Protein AF-A0A6P2L8C7-F1 (afdb_monomer)

Organism: NCBI:txid488446

Sequence (207 aa):
MCVSAYFAWTAINVNRKDRESKNHMEQAVLALENAYEALTNDGRSITPVESNRLNWLTAARHIESYKVLKQGVTERSHKAMIEDTEEYWRHRFYVALDMYRVHDVGYYAEKQVPKASGLDVGSLIVVYGFASWPDDKDDILNKADFAGIVNSHDIRQGNIGLTQYLEQSTKFAPIFQAIDERRRTELEAARAERDQASASSTASGSS

Foldseek 3Di:
DPPVVVVVVVVVVVVVLVVQLVVLLVLLLVLLVQLLCLQCVNVVQQVATAQDQRSLVSSLVSLVSSVVSLVSNDDPVSVVVSVVSLVVSLCSLCRHNVVPDDDDPVRQQNVVDVPGPGHDPSSVCSSVVSNDDDPPDDDVVVVDPPLVVCLVDPPCVPPPVVVVVQCPDPVRVVSVVVSVVVVVVVVVVVVVVVVVVVVVVVVVPPD

Solvent-accessible surface area (backbone atoms only — not comparable to full-atom values): 11370 Å² total; per-residue (Å²): 136,61,66,67,59,48,53,50,51,51,52,52,52,52,55,49,50,49,51,50,13,48,51,24,43,55,53,19,51,51,22,48,50,53,14,50,30,37,39,14,60,73,66,75,26,41,77,63,43,64,65,44,45,66,29,40,46,50,15,26,53,23,47,54,49,19,59,58,27,50,72,53,34,72,42,70,71,58,44,52,54,51,53,56,50,48,54,54,48,22,51,52,46,28,57,26,63,34,75,87,63,88,74,59,72,58,52,54,40,22,76,91,43,94,87,50,86,30,48,51,68,68,24,50,52,47,47,53,57,55,27,45,84,59,92,86,57,81,61,69,74,80,72,54,63,62,66,62,53,54,70,74,45,74,86,47,74,93,35,65,68,58,42,58,55,44,62,68,30,86,87,50,28,65,59,54,51,57,49,50,53,48,52,50,52,53,52,52,50,57,49,51,53,51,53,53,54,56,57,53,60,62,66,71,70,77,121

Mean predicted aligned err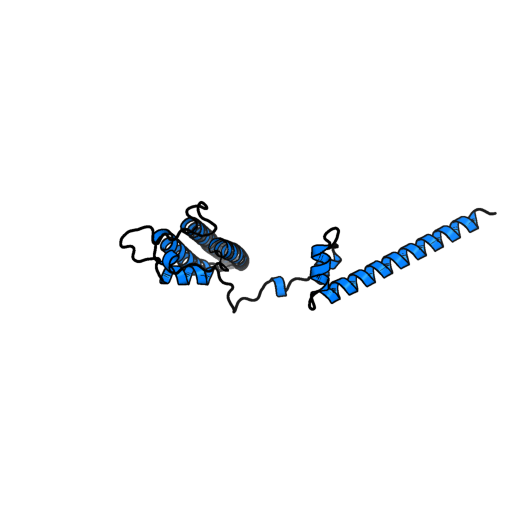or: 9.15 Å

Radius of gyration: 28.58 Å; Cα contacts (8 Å, |Δi|>4): 168; chains: 1; bounding box: 80×70×58 Å

Structure (mmCIF, N/CA/C/O backbone):
data_AF-A0A6P2L8C7-F1
#
_entry.id   AF-A0A6P2L8C7-F1
#
loop_
_atom_site.group_PDB
_atom_site.id
_atom_site.type_symbol
_atom_site.label_atom_id
_atom_site.label_alt_id
_atom_site.label_comp_id
_atom_site.label_asym_id
_atom_site.label_entity_id
_atom_site.label_seq_id
_atom_site.pdbx_PDB_ins_code
_atom_site.Cartn_x
_atom_site.Cartn_y
_atom_site.Cartn_z
_atom_site.occupancy
_atom_site.B_iso_or_equiv
_atom_site.auth_seq_id
_atom_site.auth_comp_id
_atom_site.auth_asym_id
_atom_site.auth_atom_id
_atom_site.pdbx_PDB_model_num
ATOM 1 N N . MET A 1 1 ? 26.622 17.329 -39.875 1.00 50.16 1 MET A N 1
ATOM 2 C CA . MET A 1 1 ? 26.395 17.785 -38.483 1.00 50.16 1 MET A CA 1
ATOM 3 C C . MET A 1 1 ? 25.085 17.220 -37.907 1.00 50.16 1 MET A C 1
ATOM 5 O O . MET A 1 1 ? 24.274 17.978 -37.400 1.00 50.16 1 MET A O 1
ATOM 9 N N . CYS A 1 2 ? 24.841 15.903 -37.966 1.00 59.69 2 CYS A N 1
ATOM 10 C CA . CYS A 1 2 ? 23.494 15.371 -37.658 1.00 59.69 2 CYS A CA 1
ATOM 11 C C . CYS A 1 2 ? 23.467 14.348 -36.515 1.00 59.69 2 CYS A C 1
ATOM 13 O O . CYS A 1 2 ? 22.468 14.241 -35.814 1.00 59.69 2 CYS A O 1
ATOM 15 N N . VAL A 1 3 ? 24.572 13.642 -36.275 1.00 67.81 3 VAL A N 1
ATOM 16 C CA . VAL A 1 3 ? 24.613 12.557 -35.286 1.00 67.81 3 VAL A CA 1
ATOM 17 C C . VAL A 1 3 ? 24.791 13.095 -33.856 1.00 67.81 3 VAL A C 1
ATOM 19 O O . VAL A 1 3 ? 24.128 12.631 -32.935 1.00 67.81 3 VAL A O 1
ATOM 22 N N . SER A 1 4 ? 25.604 14.139 -33.662 1.00 73.88 4 SER A N 1
ATOM 23 C CA . SER A 1 4 ? 25.807 14.771 -32.347 1.00 73.88 4 SER A CA 1
ATOM 24 C C . SER A 1 4 ? 24.560 15.495 -31.832 1.00 73.88 4 SER A C 1
ATOM 26 O O . SER A 1 4 ? 24.236 15.389 -30.653 1.00 73.88 4 SER A O 1
ATOM 28 N N . ALA A 1 5 ? 23.827 16.180 -32.716 1.00 74.12 5 ALA A N 1
ATOM 29 C CA . ALA A 1 5 ? 22.563 16.830 -32.376 1.00 74.12 5 ALA A CA 1
ATOM 30 C C . ALA A 1 5 ? 21.475 15.807 -32.012 1.00 74.12 5 ALA A C 1
ATOM 32 O O . ALA A 1 5 ? 20.731 16.024 -31.058 1.00 74.12 5 ALA A O 1
ATOM 33 N N . TYR A 1 6 ? 21.424 14.670 -32.718 1.00 79.50 6 TYR A N 1
ATOM 34 C CA . TYR A 1 6 ? 20.520 13.567 -32.392 1.00 79.50 6 TYR A CA 1
ATOM 35 C C . TYR A 1 6 ? 20.840 12.957 -31.022 1.00 79.50 6 TYR A C 1
ATOM 37 O O . TYR A 1 6 ? 19.947 12.864 -30.185 1.00 79.50 6 TYR A O 1
ATOM 45 N N . PHE A 1 7 ? 22.109 12.630 -30.746 1.00 80.94 7 PHE A N 1
ATOM 46 C CA . PHE A 1 7 ? 22.509 12.090 -29.441 1.00 80.94 7 PHE A CA 1
ATOM 47 C C . PHE A 1 7 ? 22.250 13.071 -28.288 1.00 80.94 7 PHE A C 1
ATOM 49 O O . PHE A 1 7 ? 21.742 12.669 -27.238 1.00 80.94 7 PHE A O 1
ATOM 56 N N . ALA A 1 8 ? 22.525 14.363 -28.489 1.00 75.06 8 ALA A N 1
ATOM 57 C CA . ALA A 1 8 ? 22.211 15.396 -27.504 1.00 75.06 8 ALA A CA 1
ATOM 58 C C . ALA A 1 8 ? 20.697 15.501 -27.255 1.00 75.06 8 ALA A C 1
ATOM 60 O O . ALA A 1 8 ? 20.262 15.520 -26.105 1.00 75.06 8 ALA A O 1
ATOM 61 N N . TRP A 1 9 ? 19.881 15.495 -28.314 1.00 82.31 9 TRP A N 1
ATOM 62 C CA . TRP A 1 9 ? 18.422 15.507 -28.203 1.00 82.31 9 TRP A CA 1
ATOM 63 C C . TRP A 1 9 ? 17.886 14.271 -27.469 1.00 82.31 9 TRP A C 1
ATOM 65 O O . TRP A 1 9 ? 17.058 14.411 -26.566 1.00 82.31 9 TRP A O 1
ATOM 75 N N . THR A 1 10 ? 18.394 13.074 -27.785 1.00 83.50 10 THR A N 1
ATOM 76 C CA . THR A 1 10 ? 17.995 11.847 -27.083 1.00 83.50 10 THR A CA 1
ATOM 77 C C . THR A 1 10 ? 18.356 11.904 -25.603 1.00 83.50 10 THR A C 1
ATOM 79 O O . THR A 1 10 ? 17.510 11.592 -24.770 1.00 83.50 10 THR A O 1
ATOM 82 N N . ALA A 1 11 ? 19.562 12.371 -25.259 1.00 80.62 11 ALA A N 1
ATOM 83 C CA . ALA A 1 11 ? 20.005 12.470 -23.871 1.00 80.62 11 ALA A CA 1
ATOM 84 C C . ALA A 1 11 ? 19.152 13.469 -23.073 1.00 80.62 11 ALA A C 1
ATOM 86 O O . ALA A 1 11 ? 18.709 13.163 -21.969 1.00 80.62 11 ALA A O 1
ATOM 87 N N . ILE A 1 12 ? 18.850 14.637 -23.651 1.00 84.88 12 ILE A N 1
ATOM 88 C CA . ILE A 1 12 ? 17.980 15.643 -23.025 1.00 84.88 12 ILE A CA 1
ATOM 89 C C . ILE A 1 12 ? 16.575 15.077 -22.796 1.00 84.88 12 ILE A C 1
ATOM 91 O O . ILE A 1 12 ? 16.003 15.259 -21.722 1.00 84.88 12 ILE A O 1
ATOM 95 N N . ASN A 1 13 ? 16.012 14.384 -23.787 1.00 83.44 13 ASN A N 1
ATOM 96 C CA . ASN A 1 13 ? 14.651 13.871 -23.688 1.00 83.44 13 ASN A CA 1
ATOM 97 C C . ASN A 1 13 ? 14.533 12.708 -22.690 1.00 83.44 13 ASN A C 1
ATOM 99 O O . ASN A 1 13 ? 13.554 12.660 -21.949 1.00 83.44 13 ASN A O 1
ATOM 103 N N . VAL A 1 14 ? 15.523 11.810 -22.641 1.00 86.06 14 VAL A N 1
ATOM 104 C CA . VAL A 1 14 ? 15.587 10.722 -21.649 1.00 86.06 14 VAL A CA 1
ATOM 105 C C . VAL A 1 14 ? 15.708 11.298 -20.239 1.00 86.06 14 VAL A C 1
ATOM 107 O O . VAL A 1 14 ? 14.884 10.980 -19.390 1.00 86.06 14 VAL A O 1
ATOM 110 N N . ASN A 1 15 ? 16.637 12.231 -20.012 1.00 89.19 15 ASN A N 1
ATOM 111 C CA . ASN A 1 15 ? 16.804 12.868 -18.702 1.00 89.19 15 ASN A CA 1
ATOM 112 C C . ASN A 1 15 ? 15.555 13.647 -18.261 1.00 89.19 15 ASN A C 1
ATOM 114 O O . ASN A 1 15 ? 15.226 13.689 -17.078 1.00 89.19 15 ASN A O 1
ATOM 118 N N . ARG A 1 16 ? 14.843 14.279 -19.204 1.00 90.06 16 ARG A N 1
ATOM 119 C CA . ARG A 1 16 ? 13.588 14.971 -18.900 1.00 90.06 16 ARG A CA 1
ATOM 120 C C . ARG A 1 16 ? 12.498 13.992 -18.468 1.00 90.06 16 ARG A C 1
ATOM 122 O O . ARG A 1 16 ? 11.873 14.246 -17.446 1.00 90.06 16 ARG A O 1
ATOM 129 N N . LYS A 1 17 ? 12.287 12.908 -19.223 1.00 90.75 17 LYS A N 1
ATOM 130 C CA . LYS A 1 17 ? 11.286 11.881 -18.893 1.00 90.75 17 LYS A CA 1
ATOM 131 C C . LYS A 1 17 ? 11.573 11.220 -17.553 1.00 90.75 17 LYS A C 1
ATOM 133 O O . LYS A 1 17 ? 10.662 11.086 -16.743 1.00 90.75 17 LYS A O 1
ATOM 138 N N . ASP A 1 18 ? 12.836 10.897 -17.300 1.00 93.81 18 ASP A N 1
ATOM 139 C CA . ASP A 1 18 ? 13.274 10.339 -16.026 1.00 93.81 18 ASP A CA 1
ATOM 140 C C . ASP A 1 18 ? 12.943 11.279 -14.860 1.00 93.81 18 ASP A C 1
ATOM 1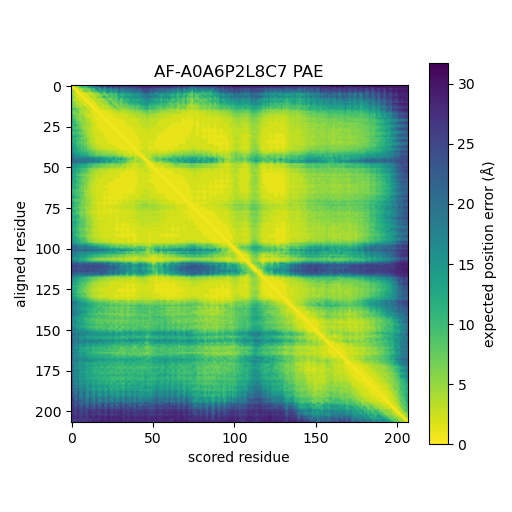42 O O . ASP A 1 18 ? 12.254 10.890 -13.915 1.00 93.81 18 ASP A O 1
ATOM 146 N N . ARG A 1 19 ? 13.312 12.560 -14.983 1.00 94.94 19 ARG A N 1
ATOM 147 C CA . ARG A 1 19 ? 13.016 13.579 -13.969 1.00 94.94 19 ARG A CA 1
ATOM 148 C C . ARG A 1 19 ? 11.517 13.805 -13.770 1.00 94.94 19 ARG A C 1
ATOM 150 O O . ARG A 1 19 ? 11.065 13.908 -12.636 1.00 94.94 19 ARG A O 1
ATOM 157 N N . GLU A 1 20 ? 10.743 13.909 -14.847 1.00 95.44 20 GLU A N 1
ATOM 158 C CA . GLU A 1 20 ? 9.287 14.086 -14.766 1.00 95.44 20 GLU A CA 1
ATOM 159 C C . GLU A 1 20 ? 8.622 12.877 -14.105 1.00 95.44 20 GLU A C 1
ATOM 161 O O . GLU A 1 20 ? 7.801 13.049 -13.205 1.00 95.44 20 GLU A O 1
ATOM 166 N N . SER A 1 21 ? 9.018 11.661 -14.487 1.00 96.75 21 SER A N 1
ATOM 167 C CA . SER A 1 21 ? 8.536 10.427 -13.869 1.00 96.75 21 SER A CA 1
ATOM 168 C C . SER A 1 21 ? 8.890 10.361 -12.387 1.00 96.75 21 SER A C 1
ATOM 170 O O . SER A 1 21 ? 8.058 9.932 -11.588 1.00 96.75 21 SER A O 1
ATOM 172 N N . LYS A 1 22 ? 10.108 10.771 -12.019 1.00 96.88 22 LYS A N 1
ATOM 173 C CA . LYS A 1 22 ? 10.564 10.807 -10.630 1.00 96.88 22 LYS A CA 1
ATOM 174 C C . LYS A 1 22 ? 9.745 11.794 -9.802 1.00 96.88 22 LYS A C 1
ATOM 176 O O . LYS A 1 22 ? 9.260 11.425 -8.740 1.00 96.88 22 LYS A O 1
ATOM 181 N N . ASN A 1 23 ? 9.513 13.001 -10.320 1.00 97.69 23 ASN A N 1
ATOM 182 C CA . ASN A 1 23 ? 8.702 14.009 -9.639 1.00 97.69 23 ASN A CA 1
ATOM 183 C C . ASN A 1 23 ? 7.271 13.507 -9.383 1.00 97.69 23 ASN A C 1
ATOM 185 O O . ASN A 1 23 ? 6.761 13.663 -8.279 1.00 97.69 23 ASN A O 1
ATOM 189 N N . HIS A 1 24 ? 6.625 12.880 -10.375 1.00 97.94 24 HIS A N 1
ATOM 190 C CA . HIS A 1 24 ? 5.285 12.306 -10.189 1.00 97.94 24 HIS A CA 1
ATOM 191 C C . HIS A 1 24 ? 5.272 11.227 -9.111 1.00 97.94 24 HIS A C 1
ATOM 193 O O . HIS A 1 24 ? 4.376 11.205 -8.275 1.00 97.94 24 HIS A O 1
ATOM 199 N N . MET A 1 25 ? 6.276 10.354 -9.121 1.00 97.88 25 MET A N 1
ATOM 200 C CA . MET A 1 25 ? 6.411 9.287 -8.141 1.00 97.88 25 MET A CA 1
ATOM 201 C C . MET A 1 25 ? 6.609 9.845 -6.727 1.00 97.88 25 MET A C 1
ATOM 203 O O . MET A 1 25 ? 5.881 9.450 -5.826 1.00 97.88 25 MET A O 1
ATOM 207 N N . GLU A 1 26 ? 7.525 10.794 -6.525 1.00 97.94 26 GLU A N 1
ATOM 208 C CA . GLU A 1 26 ? 7.757 11.419 -5.212 1.00 97.94 26 GLU A CA 1
ATOM 209 C C . GLU A 1 26 ? 6.496 12.116 -4.683 1.00 97.94 26 GLU A C 1
ATOM 211 O O . GLU A 1 26 ? 6.131 11.948 -3.521 1.00 97.94 26 GLU A O 1
ATOM 216 N N . GLN A 1 27 ? 5.777 12.842 -5.544 1.00 98.19 27 GLN A N 1
ATOM 217 C CA . GLN A 1 27 ? 4.508 13.467 -5.164 1.00 98.19 27 GLN A CA 1
ATOM 218 C C . GLN A 1 27 ? 3.414 12.433 -4.868 1.00 98.19 27 GLN A C 1
ATOM 220 O O . GLN A 1 27 ? 2.596 12.649 -3.977 1.00 98.19 27 GLN A O 1
ATOM 225 N N . ALA A 1 28 ? 3.389 11.311 -5.591 1.00 98.44 28 ALA A N 1
ATOM 226 C CA . ALA A 1 28 ? 2.451 10.224 -5.338 1.00 98.44 28 ALA A CA 1
ATOM 227 C C . ALA A 1 28 ? 2.703 9.592 -3.958 1.00 98.44 28 ALA A C 1
ATOM 229 O O . ALA A 1 28 ? 1.759 9.414 -3.190 1.00 98.44 28 ALA A O 1
ATOM 230 N N . VAL A 1 29 ? 3.964 9.319 -3.607 1.00 98.31 29 VAL A N 1
ATOM 231 C CA . VAL A 1 29 ? 4.331 8.804 -2.277 1.00 98.31 29 VAL A CA 1
ATOM 232 C C . VAL A 1 29 ? 3.909 9.781 -1.179 1.00 98.31 29 VAL A C 1
ATOM 234 O O . VAL A 1 29 ? 3.210 9.383 -0.249 1.00 98.31 29 VAL A O 1
ATOM 237 N N . LEU A 1 30 ? 4.227 11.068 -1.341 1.00 98.44 30 LEU A N 1
ATOM 238 C CA . LEU A 1 30 ? 3.834 12.110 -0.393 1.00 98.44 30 LEU A CA 1
ATOM 239 C C . LEU A 1 30 ? 2.305 12.224 -0.250 1.00 98.44 30 LEU A C 1
ATOM 241 O O . LEU A 1 30 ? 1.788 12.500 0.830 1.00 98.44 30 LEU A O 1
ATOM 245 N N . ALA A 1 31 ? 1.545 12.010 -1.327 1.00 98.56 31 ALA A N 1
ATOM 246 C CA . ALA A 1 31 ? 0.089 11.978 -1.248 1.00 98.56 31 ALA A CA 1
ATOM 247 C C . ALA A 1 31 ? -0.409 10.812 -0.376 1.00 98.56 31 ALA A C 1
ATOM 249 O O . ALA A 1 31 ? -1.316 11.016 0.425 1.00 98.56 31 ALA A O 1
ATOM 250 N N . LEU A 1 32 ? 0.190 9.620 -0.466 1.00 98.62 32 LEU A N 1
ATOM 251 C CA . LEU A 1 32 ? -0.175 8.494 0.406 1.00 98.62 32 LEU A CA 1
ATOM 252 C C . LEU A 1 32 ? 0.191 8.740 1.875 1.00 98.62 32 LEU A C 1
ATOM 254 O O . LEU A 1 32 ? -0.612 8.429 2.754 1.00 98.62 32 LEU A O 1
ATOM 258 N N . GLU A 1 33 ? 1.355 9.339 2.133 1.00 98.31 33 GLU A N 1
ATOM 259 C CA . GLU A 1 33 ? 1.783 9.754 3.475 1.00 98.31 33 GLU A CA 1
ATOM 260 C C . GLU A 1 33 ? 0.772 10.717 4.102 1.00 98.31 33 GLU A C 1
ATOM 262 O O . GLU A 1 33 ? 0.185 10.409 5.139 1.00 98.31 33 GLU A O 1
ATOM 267 N N . ASN A 1 34 ? 0.469 11.818 3.407 1.00 98.44 34 ASN A N 1
ATOM 268 C CA . ASN A 1 34 ? -0.514 12.804 3.856 1.00 98.44 34 ASN A CA 1
ATOM 269 C C . ASN A 1 34 ? -1.906 12.188 4.048 1.00 98.44 34 ASN A C 1
ATOM 271 O O . ASN A 1 34 ? -2.635 12.561 4.966 1.00 98.44 34 ASN A O 1
ATOM 275 N N . ALA A 1 35 ? -2.300 11.240 3.188 1.00 98.44 35 ALA A N 1
ATOM 276 C CA . ALA A 1 35 ? -3.570 10.546 3.341 1.00 98.44 35 ALA A CA 1
ATOM 277 C C . ALA A 1 35 ? -3.625 9.753 4.654 1.00 98.44 35 ALA A C 1
ATOM 279 O O . ALA A 1 35 ? -4.637 9.781 5.358 1.00 98.44 35 ALA A O 1
ATOM 280 N N . TYR A 1 36 ? -2.544 9.041 4.974 1.00 98.19 36 TYR A N 1
ATOM 281 C CA . TYR A 1 36 ? -2.449 8.225 6.176 1.00 98.19 36 TYR A CA 1
ATOM 282 C C . TYR A 1 36 ? -2.359 9.089 7.439 1.00 98.19 36 TYR A C 1
ATOM 284 O O . TYR A 1 36 ? -3.043 8.812 8.427 1.00 98.19 36 TYR A O 1
ATOM 292 N N . GLU A 1 37 ? -1.561 10.155 7.414 1.00 97.44 37 GLU A N 1
ATOM 293 C CA . GLU A 1 37 ? -1.454 11.120 8.513 1.00 97.44 37 GLU A CA 1
ATOM 294 C C . GLU A 1 37 ? -2.804 11.778 8.802 1.00 97.44 37 GLU A C 1
ATOM 296 O O . GLU A 1 37 ? -3.269 11.750 9.944 1.00 97.44 37 GLU A O 1
ATOM 301 N N . ALA A 1 38 ? -3.505 12.239 7.760 1.00 97.19 38 ALA A N 1
ATOM 302 C CA . ALA A 1 38 ? -4.843 12.799 7.900 1.00 97.19 38 ALA A CA 1
ATOM 303 C C . ALA A 1 38 ? -5.824 11.795 8.518 1.00 97.19 38 ALA A C 1
ATOM 305 O O . ALA A 1 38 ? -6.568 12.149 9.431 1.00 97.19 38 ALA A O 1
ATOM 306 N N . LEU A 1 39 ? -5.823 10.538 8.057 1.00 96.69 39 LEU A N 1
ATOM 307 C CA . LEU A 1 39 ? -6.724 9.510 8.581 1.00 96.69 39 LEU A CA 1
ATOM 308 C C . LEU A 1 39 ? -6.427 9.176 10.051 1.00 96.69 39 LEU A C 1
ATOM 310 O O . LEU A 1 39 ? -7.348 9.021 10.852 1.00 96.69 39 LEU A O 1
ATOM 314 N N . THR A 1 40 ? -5.146 9.068 10.402 1.00 95.88 40 THR A N 1
ATOM 315 C CA . THR A 1 40 ? -4.694 8.631 11.730 1.00 95.88 40 THR A CA 1
ATOM 316 C C . THR A 1 40 ? -4.508 9.768 12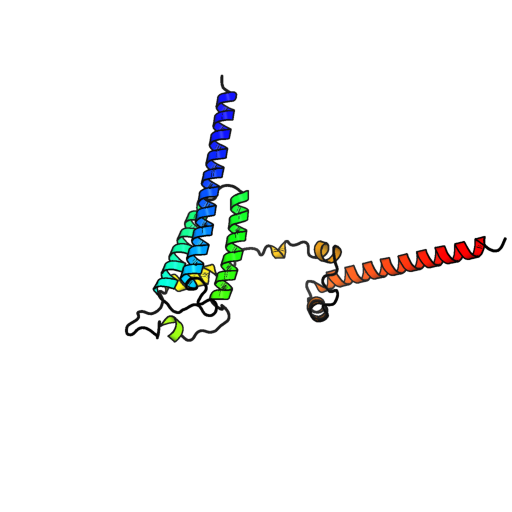.733 1.00 95.88 40 THR A C 1
ATOM 318 O O . THR A 1 40 ? -4.065 9.514 13.857 1.00 95.88 40 THR A O 1
ATOM 321 N N . ASN A 1 41 ? -4.859 11.005 12.360 1.00 93.19 41 ASN A N 1
ATOM 322 C CA . ASN A 1 41 ? -4.628 12.205 13.167 1.00 93.19 41 ASN A CA 1
ATOM 323 C C . ASN A 1 41 ? -3.144 12.301 13.582 1.00 93.19 41 ASN A C 1
ATOM 325 O O . ASN A 1 41 ? -2.814 12.270 14.769 1.00 93.19 41 ASN A O 1
ATOM 329 N N . ASP A 1 42 ? -2.255 12.290 12.585 1.00 92.00 42 ASP A N 1
ATOM 330 C CA . ASP A 1 42 ? -0.792 12.268 12.730 1.00 92.00 42 ASP A CA 1
ATOM 331 C C . ASP A 1 42 ? -0.291 11.087 13.584 1.00 92.00 42 ASP A C 1
ATOM 333 O O . ASP A 1 42 ? 0.574 11.226 14.451 1.00 92.00 42 ASP A O 1
ATOM 337 N N . GLY A 1 43 ? -0.890 9.907 13.395 1.00 88.19 43 GLY A N 1
ATOM 338 C CA . GLY A 1 43 ? -0.551 8.695 14.143 1.00 88.19 43 GLY A CA 1
ATOM 339 C C . GLY A 1 43 ? -1.062 8.651 15.588 1.00 88.19 43 GLY A C 1
ATOM 340 O O . GLY A 1 43 ? -0.737 7.710 16.312 1.00 88.19 43 GLY A O 1
ATOM 341 N N . ARG A 1 44 ? -1.875 9.617 16.033 1.00 87.69 44 ARG A N 1
ATOM 342 C CA . ARG A 1 44 ? -2.462 9.611 17.389 1.00 87.69 44 ARG A CA 1
ATOM 343 C C . ARG A 1 44 ? -3.597 8.603 17.541 1.00 87.69 44 ARG A C 1
ATOM 345 O O . ARG A 1 44 ? -3.844 8.136 18.649 1.00 87.69 44 ARG A O 1
ATOM 352 N N . SER A 1 45 ? -4.282 8.278 16.447 1.00 83.31 45 SER A N 1
ATOM 353 C CA . SER A 1 45 ? -5.406 7.340 16.408 1.00 83.31 45 SER A CA 1
ATOM 354 C C . SER A 1 45 ? -5.186 6.326 15.295 1.00 83.31 45 SER A C 1
ATOM 356 O O . SER A 1 45 ? -5.596 6.540 14.157 1.00 83.31 45 SER A O 1
ATOM 358 N N . ILE A 1 46 ? -4.490 5.235 15.621 1.00 79.50 46 ILE A N 1
ATOM 359 C CA . ILE A 1 46 ? -4.147 4.200 14.639 1.00 79.50 46 ILE A CA 1
ATOM 360 C C . ILE A 1 46 ? -5.160 3.061 14.676 1.00 79.50 46 ILE A C 1
ATOM 362 O O . ILE A 1 46 ? -5.582 2.652 13.616 1.00 79.50 46 ILE A O 1
ATOM 366 N N . THR A 1 47 ? -5.607 2.568 15.835 1.00 83.00 47 THR A N 1
ATOM 367 C CA . THR A 1 47 ? -6.523 1.411 15.880 1.00 83.00 47 THR A CA 1
ATOM 368 C C . THR A 1 47 ? -7.523 1.543 17.042 1.00 83.00 47 THR A C 1
ATOM 370 O O . THR A 1 47 ? -7.146 1.300 18.191 1.00 83.00 47 THR A O 1
ATOM 373 N N . PRO A 1 48 ? -8.796 1.913 16.794 1.00 82.00 48 PRO A N 1
ATOM 374 C CA . PRO A 1 48 ? -9.355 2.342 15.512 1.00 82.00 48 PRO A CA 1
ATOM 375 C C . PRO A 1 48 ? -9.044 3.814 15.201 1.00 82.00 48 PRO A C 1
ATOM 377 O O . PRO A 1 48 ? -8.854 4.625 16.109 1.00 82.00 48 PRO A O 1
ATOM 380 N N . VAL A 1 49 ? -9.062 4.171 13.916 1.00 91.25 49 VAL A N 1
ATOM 381 C CA . VAL A 1 49 ? -9.028 5.578 13.487 1.00 91.25 49 VAL A CA 1
ATOM 382 C C . VAL A 1 49 ? -10.225 6.352 14.041 1.00 91.25 49 VAL A C 1
ATOM 384 O O . VAL A 1 49 ? -11.288 5.793 14.333 1.00 91.25 49 VAL A O 1
ATOM 387 N N . GLU A 1 50 ? -10.065 7.659 14.206 1.00 89.38 50 GLU A N 1
ATOM 388 C CA . GLU A 1 50 ? -11.123 8.514 14.737 1.00 89.38 50 GLU A CA 1
ATOM 389 C C . GLU A 1 50 ? -12.268 8.659 13.721 1.00 89.38 50 GLU A C 1
ATOM 391 O O . GLU A 1 50 ? -12.048 8.806 12.516 1.00 89.38 50 GLU A O 1
ATOM 396 N N . SER A 1 51 ? -13.515 8.661 14.198 1.00 89.44 51 SER A N 1
ATOM 397 C CA . SER A 1 51 ? -14.693 8.933 13.370 1.00 89.44 51 SER A CA 1
ATOM 398 C C . SER A 1 51 ? -14.849 10.435 13.092 1.00 89.44 51 SER A C 1
ATOM 400 O O . SER A 1 51 ? -15.871 11.023 13.438 1.00 89.44 51 SER A O 1
ATOM 402 N N . ASN A 1 52 ? -13.824 11.061 12.514 1.00 91.19 52 ASN A N 1
ATOM 403 C CA . ASN A 1 52 ? -13.788 12.491 12.213 1.00 91.19 52 ASN A CA 1
ATOM 404 C C . ASN A 1 52 ? -14.000 12.732 10.713 1.00 91.19 52 ASN A C 1
ATOM 406 O O . ASN A 1 52 ? -13.163 12.360 9.886 1.00 91.19 52 ASN A O 1
ATOM 410 N N . ARG A 1 53 ? -15.096 13.394 10.334 1.00 92.44 53 ARG A N 1
ATOM 411 C CA . ARG A 1 53 ? -15.464 13.555 8.918 1.00 92.44 53 ARG A CA 1
ATOM 412 C C . ARG A 1 53 ? -14.384 14.242 8.076 1.00 92.44 53 ARG A C 1
ATOM 414 O O . ARG A 1 53 ? -14.190 13.870 6.915 1.00 92.44 53 ARG A O 1
ATOM 421 N N . LEU A 1 54 ? -13.694 15.243 8.627 1.00 93.56 54 LEU A N 1
ATOM 42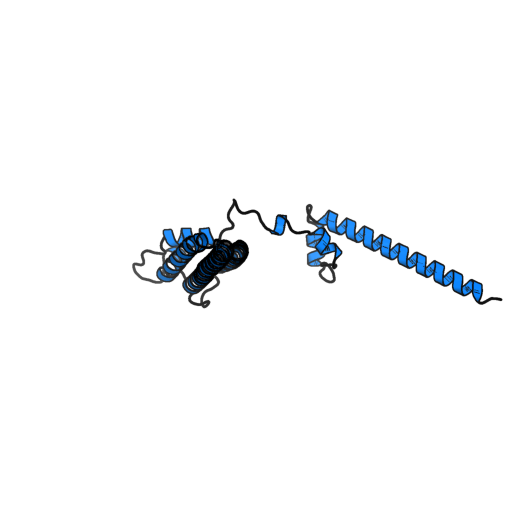2 C CA . LEU A 1 54 ? -12.680 16.005 7.895 1.00 93.56 54 LEU A CA 1
ATOM 423 C C . LEU A 1 54 ? -11.430 15.162 7.626 1.00 93.56 54 LEU A C 1
ATOM 425 O O . LEU A 1 54 ? -10.909 15.208 6.510 1.00 93.56 54 LEU A O 1
ATOM 429 N N . ASN A 1 55 ? -11.005 14.359 8.601 1.00 95.19 55 ASN A N 1
ATOM 430 C CA . ASN A 1 55 ? -9.876 13.438 8.462 1.00 95.19 55 ASN A CA 1
ATOM 431 C C . ASN A 1 55 ? -10.125 12.441 7.328 1.00 95.19 55 ASN A C 1
ATOM 433 O O . ASN A 1 55 ? -9.323 12.334 6.401 1.00 95.19 55 ASN A O 1
ATOM 437 N N . TRP A 1 56 ? -11.295 11.796 7.334 1.00 96.00 56 TRP A N 1
ATOM 438 C CA . TRP A 1 56 ? -11.677 10.831 6.302 1.00 96.00 56 TRP A CA 1
ATOM 439 C C . TRP A 1 56 ? -11.763 11.461 4.906 1.00 96.00 56 TRP A C 1
ATOM 441 O O . TRP A 1 56 ? -11.253 10.898 3.939 1.00 96.00 56 TRP A O 1
ATOM 451 N N . LEU A 1 57 ? -12.373 12.644 4.778 1.00 96.94 57 LEU A N 1
ATOM 452 C CA . LEU A 1 57 ? -12.437 13.362 3.498 1.00 96.94 57 LEU A CA 1
ATOM 453 C C . LEU A 1 57 ? -11.055 13.758 2.978 1.00 96.94 57 LEU A C 1
ATOM 455 O O . LEU A 1 57 ? -10.798 13.676 1.777 1.00 96.94 57 LEU A O 1
ATOM 459 N N . THR A 1 58 ? -10.184 14.221 3.869 1.00 98.12 58 THR A N 1
ATOM 460 C CA . THR A 1 58 ? -8.826 14.646 3.516 1.00 98.12 58 THR A CA 1
ATOM 461 C C . THR A 1 58 ? -8.005 13.446 3.058 1.00 98.12 58 THR A C 1
ATOM 463 O O . THR A 1 58 ? -7.421 13.493 1.975 1.00 98.12 58 THR A O 1
ATOM 466 N N . ALA A 1 59 ? -8.076 12.334 3.793 1.00 98.38 59 ALA A N 1
ATOM 467 C CA . ALA A 1 59 ? -7.455 11.073 3.410 1.00 98.38 59 ALA A CA 1
ATOM 468 C C . ALA A 1 59 ? -7.917 10.598 2.024 1.00 98.38 59 ALA A C 1
ATOM 470 O O . ALA A 1 59 ? -7.092 10.340 1.147 1.00 98.38 59 ALA A O 1
ATOM 471 N N . ALA A 1 60 ? -9.231 10.570 1.780 1.00 98.62 60 ALA A N 1
ATOM 472 C CA . ALA A 1 60 ? -9.787 10.151 0.495 1.00 98.62 60 ALA A CA 1
ATOM 473 C C . ALA A 1 60 ? -9.317 11.030 -0.677 1.00 98.62 60 ALA A C 1
ATOM 475 O O . ALA A 1 60 ? -8.956 10.516 -1.733 1.00 98.62 60 ALA A O 1
ATOM 476 N N . ARG A 1 61 ? -9.259 12.356 -0.500 1.00 98.69 61 ARG A N 1
ATOM 477 C CA . ARG A 1 61 ? -8.764 13.277 -1.541 1.00 98.69 61 ARG A CA 1
ATOM 478 C C . ARG A 1 61 ? -7.296 13.041 -1.876 1.00 98.69 61 ARG A C 1
ATOM 480 O O . ARG A 1 61 ? -6.919 13.112 -3.046 1.00 98.69 61 ARG A O 1
ATOM 487 N N . HIS A 1 62 ? -6.476 12.764 -0.869 1.00 98.75 62 HIS A N 1
ATOM 488 C CA . HIS A 1 62 ? -5.069 12.458 -1.081 1.00 98.75 62 HIS A CA 1
ATOM 489 C C . HIS A 1 62 ? -4.872 11.094 -1.761 1.00 98.75 62 HIS A C 1
ATOM 491 O O . HIS A 1 62 ? -4.054 11.002 -2.673 1.00 98.75 62 HIS A O 1
ATOM 497 N N . ILE A 1 63 ? -5.682 10.080 -1.434 1.00 98.69 63 ILE A N 1
ATOM 498 C CA . ILE A 1 63 ? -5.703 8.794 -2.158 1.00 98.69 63 ILE A CA 1
ATOM 499 C C . ILE A 1 63 ? -6.084 8.991 -3.634 1.00 98.69 63 ILE A C 1
ATOM 501 O O . ILE A 1 63 ? -5.441 8.435 -4.523 1.00 98.69 63 ILE A O 1
ATOM 505 N N . GLU A 1 64 ? -7.101 9.799 -3.932 1.00 98.62 64 GLU A N 1
ATOM 506 C CA . GLU A 1 64 ? -7.470 10.085 -5.326 1.00 98.62 64 GLU A CA 1
ATOM 507 C C .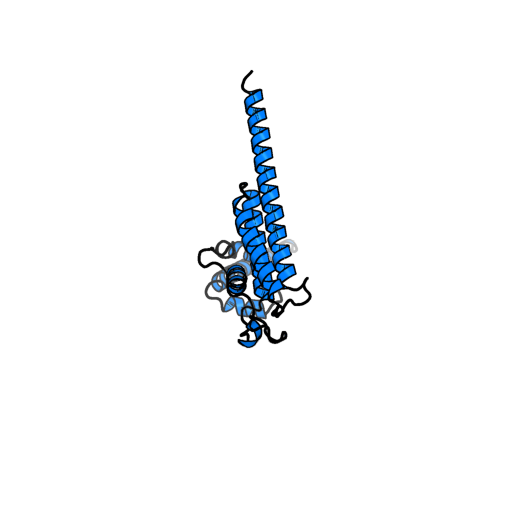 GLU A 1 64 ? -6.378 10.887 -6.054 1.00 98.62 64 GLU A C 1
ATOM 509 O O . GLU A 1 64 ? -6.051 10.596 -7.204 1.00 98.62 64 GLU A O 1
ATOM 514 N N . SER A 1 65 ? -5.733 11.835 -5.366 1.00 98.50 65 SER A N 1
ATOM 515 C CA . SER A 1 65 ? -4.574 12.566 -5.902 1.00 98.50 65 SER A CA 1
ATOM 516 C C . SER A 1 65 ? -3.414 11.622 -6.224 1.00 98.50 65 SER A C 1
ATOM 518 O O . SER A 1 65 ? -2.812 11.727 -7.291 1.00 98.50 65 SER A O 1
ATOM 520 N N . TYR A 1 66 ? -3.143 10.656 -5.343 1.00 98.56 66 TYR A N 1
ATOM 521 C CA . TYR A 1 66 ? -2.169 9.595 -5.572 1.00 98.56 66 TYR A CA 1
ATOM 522 C C . TYR A 1 66 ? -2.468 8.821 -6.864 1.00 98.56 66 TYR A C 1
ATOM 524 O O . TYR A 1 66 ? -1.578 8.673 -7.702 1.00 98.56 66 TYR A O 1
ATOM 532 N N . LYS A 1 67 ? -3.719 8.384 -7.072 1.00 97.56 67 LYS A N 1
ATOM 533 C CA . LYS A 1 67 ? -4.114 7.634 -8.279 1.00 97.56 67 LYS A CA 1
ATOM 534 C C . LYS A 1 67 ? -3.851 8.426 -9.559 1.00 97.56 67 LYS A C 1
ATOM 536 O O . LYS A 1 67 ? -3.399 7.848 -10.545 1.00 97.56 67 LYS A O 1
ATOM 541 N N . VAL A 1 68 ? -4.097 9.737 -9.542 1.00 98.06 68 VAL A N 1
ATOM 542 C CA . VAL A 1 68 ? -3.801 10.631 -10.673 1.00 98.06 68 VAL A CA 1
ATOM 543 C C . VAL A 1 68 ? -2.290 10.765 -10.884 1.00 98.06 68 VAL A C 1
ATOM 545 O O . VAL A 1 68 ? -1.810 10.599 -12.003 1.00 98.06 68 VAL A O 1
ATOM 548 N N . LEU A 1 69 ? -1.517 11.009 -9.822 1.00 98.06 69 LEU A N 1
ATOM 549 C CA . LEU A 1 69 ? -0.059 11.169 -9.902 1.00 98.06 69 LEU A CA 1
ATOM 550 C C . LEU A 1 69 ? 0.639 9.890 -10.383 1.00 98.06 69 LEU A C 1
ATOM 552 O O . LEU A 1 69 ? 1.550 9.962 -11.209 1.00 98.06 69 LEU A O 1
ATOM 556 N N . LYS A 1 70 ? 0.161 8.718 -9.946 1.00 97.62 70 LYS A N 1
ATOM 557 C CA . LYS A 1 70 ? 0.660 7.405 -10.373 1.00 97.62 70 LYS A CA 1
ATOM 558 C C . LYS A 1 70 ? 0.608 7.233 -11.896 1.00 97.62 70 LYS A C 1
ATOM 560 O O . LYS A 1 70 ? 1.527 6.659 -12.474 1.00 97.62 70 LYS A O 1
ATOM 565 N N . GLN A 1 71 ? -0.414 7.773 -12.567 1.00 96.81 71 GLN A N 1
ATOM 566 C CA . GLN A 1 71 ? -0.540 7.704 -14.032 1.00 96.81 71 GLN A CA 1
ATOM 567 C C . GLN A 1 71 ? 0.570 8.477 -14.766 1.00 96.81 71 GLN A C 1
ATOM 569 O O . GLN A 1 71 ? 0.905 8.132 -15.899 1.00 96.81 71 GLN A O 1
ATOM 574 N N . GLY A 1 72 ? 1.164 9.489 -14.124 1.00 95.19 72 GLY A N 1
ATOM 575 C CA . GLY A 1 72 ? 2.287 10.266 -14.660 1.00 95.19 72 GLY A CA 1
ATOM 576 C C . GLY A 1 72 ? 3.659 9.602 -14.490 1.00 95.19 72 GLY A C 1
ATOM 577 O O . GLY A 1 72 ? 4.652 10.100 -15.020 1.00 95.19 72 GLY A O 1
ATOM 578 N N . VAL A 1 73 ? 3.745 8.472 -13.781 1.00 97.19 73 VAL A N 1
ATOM 579 C CA . VAL A 1 73 ? 4.992 7.717 -13.607 1.00 97.19 73 VAL A CA 1
ATOM 580 C C . VAL A 1 73 ? 5.238 6.861 -14.848 1.00 97.19 73 VAL A C 1
ATOM 582 O O . VAL A 1 73 ? 4.561 5.859 -15.082 1.00 97.19 73 VAL A O 1
ATOM 585 N N . THR A 1 74 ? 6.214 7.243 -15.671 1.00 95.81 74 THR A N 1
ATOM 586 C CA . THR A 1 74 ? 6.468 6.589 -16.963 1.00 95.81 74 THR A CA 1
ATOM 587 C C . THR A 1 74 ? 7.613 5.587 -16.928 1.00 95.81 74 THR A C 1
ATOM 589 O O . THR A 1 74 ? 7.527 4.563 -17.611 1.00 95.81 74 THR A O 1
ATOM 592 N N . GLU A 1 75 ? 8.662 5.852 -16.147 1.00 95.75 75 GLU A N 1
ATOM 593 C CA . GLU A 1 75 ? 9.865 5.018 -16.124 1.00 95.75 75 GLU A CA 1
ATOM 594 C C . GLU A 1 75 ? 9.647 3.705 -15.376 1.00 95.75 75 GLU A C 1
ATOM 596 O O . GLU A 1 75 ? 9.003 3.653 -14.328 1.00 95.75 75 GLU A O 1
ATOM 601 N N . ARG A 1 76 ? 10.215 2.617 -15.907 1.00 94.50 76 ARG A N 1
ATOM 602 C CA . ARG A 1 76 ? 9.984 1.259 -15.391 1.00 94.50 76 ARG A CA 1
ATOM 603 C C . ARG A 1 76 ? 10.456 1.081 -13.946 1.00 94.50 76 ARG A C 1
ATOM 605 O O . ARG A 1 76 ? 9.759 0.439 -13.168 1.00 94.50 76 ARG A O 1
ATOM 612 N N . SER A 1 77 ? 11.619 1.629 -13.598 1.00 94.31 77 SER A N 1
ATOM 613 C CA . SER A 1 77 ? 12.161 1.596 -12.231 1.00 94.31 77 SER A CA 1
ATOM 614 C C . SER A 1 77 ? 11.238 2.319 -11.249 1.00 94.31 77 SER A C 1
ATOM 616 O O . SER A 1 77 ? 10.912 1.777 -10.198 1.00 94.31 77 SER A O 1
ATOM 618 N N . HIS A 1 78 ? 10.755 3.504 -11.624 1.00 96.94 78 HIS A N 1
ATOM 619 C CA . HIS A 1 78 ? 9.826 4.289 -10.813 1.00 96.94 78 HIS A CA 1
ATOM 620 C C . HIS A 1 78 ? 8.462 3.603 -10.667 1.00 96.94 78 HIS A C 1
ATOM 622 O O . HIS A 1 78 ? 7.870 3.638 -9.593 1.00 96.94 78 HIS A O 1
ATOM 628 N N . LYS A 1 79 ? 7.982 2.922 -11.717 1.00 96.06 79 LYS A N 1
ATOM 629 C CA . LYS A 1 79 ? 6.763 2.103 -11.646 1.00 96.06 79 LYS A CA 1
ATOM 630 C C . LYS A 1 79 ? 6.897 0.947 -10.659 1.00 96.06 79 LYS A C 1
ATOM 632 O O . LYS A 1 79 ? 5.984 0.722 -9.885 1.00 96.06 79 LYS A O 1
ATOM 637 N N . ALA A 1 80 ? 8.019 0.231 -10.664 1.00 93.50 80 ALA A N 1
ATOM 638 C CA . ALA A 1 80 ? 8.238 -0.827 -9.679 1.00 93.50 80 ALA A CA 1
ATOM 639 C C . ALA A 1 80 ? 8.217 -0.258 -8.250 1.00 93.50 80 ALA A C 1
ATOM 641 O O . ALA A 1 80 ? 7.494 -0.756 -7.397 1.00 93.50 80 ALA A O 1
ATOM 642 N N . MET A 1 81 ? 8.918 0.857 -8.023 1.00 95.56 81 MET A N 1
ATOM 643 C CA . MET A 1 81 ? 8.977 1.463 -6.693 1.00 95.56 81 MET A CA 1
ATOM 644 C C . MET A 1 81 ? 7.618 1.986 -6.202 1.00 95.56 81 MET A C 1
ATOM 646 O O . MET A 1 81 ? 7.317 1.874 -5.013 1.00 95.56 81 MET A O 1
ATOM 650 N N . ILE A 1 82 ? 6.785 2.550 -7.087 1.00 96.31 82 ILE A N 1
ATOM 651 C CA . ILE A 1 82 ? 5.460 3.035 -6.680 1.00 96.31 82 ILE A CA 1
ATOM 652 C C . ILE A 1 82 ? 4.492 1.889 -6.365 1.00 96.31 82 ILE A C 1
ATOM 654 O O . ILE A 1 82 ? 3.654 2.065 -5.487 1.00 96.31 82 ILE A O 1
ATOM 658 N N . GLU A 1 83 ? 4.613 0.732 -7.028 1.00 93.25 83 GLU A N 1
ATOM 659 C CA . GLU A 1 83 ? 3.826 -0.465 -6.692 1.00 93.25 83 GLU A CA 1
ATOM 660 C C . GLU A 1 83 ? 4.181 -0.993 -5.298 1.00 93.25 83 GLU A C 1
ATOM 662 O O . GLU A 1 83 ? 3.282 -1.184 -4.480 1.00 93.25 83 GLU A O 1
ATOM 667 N N . ASP A 1 84 ? 5.476 -1.134 -4.992 1.00 92.88 84 ASP A N 1
ATOM 668 C CA . ASP A 1 84 ? 5.941 -1.573 -3.667 1.00 92.88 84 ASP A CA 1
ATOM 669 C C . ASP A 1 84 ? 5.487 -0.596 -2.569 1.00 92.88 84 ASP A C 1
ATOM 671 O O . ASP A 1 84 ? 5.021 -0.988 -1.496 1.00 92.88 84 ASP A O 1
ATOM 675 N N . THR A 1 85 ? 5.578 0.708 -2.853 1.00 95.88 85 THR A N 1
ATOM 676 C CA . THR A 1 85 ? 5.147 1.755 -1.918 1.00 95.88 85 THR A CA 1
ATOM 677 C C . THR A 1 85 ? 3.635 1.719 -1.694 1.00 95.88 85 THR A C 1
ATOM 679 O O . THR A 1 85 ? 3.167 1.889 -0.568 1.00 95.88 85 THR A O 1
ATOM 682 N N . GLU A 1 86 ? 2.852 1.478 -2.745 1.00 95.88 86 GLU A N 1
ATOM 683 C CA . GLU A 1 86 ? 1.402 1.336 -2.636 1.00 95.88 86 GLU A CA 1
ATOM 684 C C . GLU A 1 86 ? 1.010 0.142 -1.769 1.00 95.88 86 GLU A C 1
ATOM 686 O O . GLU A 1 86 ? 0.120 0.273 -0.933 1.00 95.88 86 GLU A O 1
ATOM 691 N N . GLU A 1 87 ? 1.667 -1.007 -1.941 1.00 94.50 87 GLU A N 1
ATOM 692 C CA . GLU A 1 87 ? 1.415 -2.207 -1.135 1.00 94.50 87 GLU A CA 1
ATOM 693 C C . GLU A 1 87 ? 1.711 -1.965 0.344 1.00 94.50 87 GLU A C 1
ATOM 695 O O . GLU A 1 87 ? 0.889 -2.296 1.206 1.00 94.50 87 GLU A O 1
ATOM 700 N N . TYR A 1 88 ? 2.833 -1.304 0.636 1.00 95.75 88 TYR A N 1
ATOM 701 C CA . TYR A 1 88 ? 3.164 -0.879 1.990 1.00 95.75 88 TYR A CA 1
ATOM 702 C C . TYR A 1 88 ? 2.057 -0.004 2.592 1.00 95.75 88 TYR A C 1
ATOM 704 O O . TYR A 1 88 ? 1.544 -0.304 3.675 1.00 95.75 88 TYR A O 1
ATOM 712 N N . TRP A 1 89 ? 1.638 1.054 1.891 1.00 97.19 89 TRP A N 1
ATOM 713 C CA . TRP A 1 89 ? 0.607 1.952 2.407 1.00 97.19 89 TRP A CA 1
ATOM 714 C C . TRP A 1 89 ? -0.748 1.269 2.521 1.00 97.19 89 TRP A C 1
ATOM 716 O O . TRP A 1 89 ? -1.408 1.423 3.543 1.00 97.19 89 TRP A O 1
ATOM 726 N N . ARG A 1 90 ? -1.144 0.449 1.549 1.00 95.94 90 ARG A N 1
ATOM 727 C CA . ARG A 1 90 ? -2.371 -0.352 1.606 1.00 95.94 90 ARG A CA 1
ATOM 728 C C . ARG A 1 90 ? -2.444 -1.167 2.893 1.00 95.94 90 ARG A C 1
ATOM 730 O O . ARG A 1 90 ? -3.449 -1.091 3.597 1.00 95.94 90 ARG A O 1
ATOM 737 N N . HIS A 1 91 ? -1.358 -1.850 3.260 1.00 94.81 91 HIS A N 1
ATOM 738 C CA . HIS A 1 91 ? -1.279 -2.566 4.533 1.00 94.81 91 HIS A CA 1
ATOM 739 C C . HIS A 1 91 ? -1.362 -1.628 5.749 1.00 94.81 91 HIS A C 1
ATOM 741 O O . HIS A 1 91 ? -2.067 -1.921 6.714 1.00 94.81 91 HIS A O 1
ATOM 747 N N . ARG A 1 92 ? -0.696 -0.468 5.713 1.00 95.81 92 ARG A N 1
ATOM 748 C CA . ARG A 1 92 ? -0.793 0.531 6.791 1.00 95.81 92 ARG A CA 1
ATOM 749 C C . ARG A 1 92 ? -2.233 1.006 6.996 1.00 95.81 92 ARG A C 1
ATOM 751 O O . ARG A 1 92 ? -2.702 1.019 8.132 1.00 95.81 92 ARG A O 1
ATOM 758 N N . PHE A 1 93 ? -2.946 1.339 5.920 1.00 96.50 93 PHE A N 1
ATOM 759 C CA . PHE A 1 93 ? -4.368 1.687 5.969 1.00 96.50 93 PHE A CA 1
ATOM 760 C C . PHE A 1 93 ? -5.213 0.526 6.490 1.00 96.50 93 PHE A C 1
ATOM 762 O O . PHE A 1 93 ? -6.055 0.729 7.355 1.00 96.50 93 PHE A O 1
ATOM 769 N N . TYR A 1 94 ? -4.955 -0.691 6.017 1.00 94.00 94 TYR A N 1
ATOM 770 C CA . TYR A 1 94 ? -5.647 -1.897 6.460 1.00 94.00 94 TYR A CA 1
ATOM 771 C C . TYR A 1 94 ? -5.564 -2.103 7.980 1.00 94.00 94 TYR A C 1
ATOM 773 O O . TYR A 1 94 ? -6.581 -2.351 8.630 1.00 94.00 94 TYR A O 1
ATOM 781 N N . VAL A 1 95 ? -4.366 -1.950 8.554 1.00 93.50 95 VAL A N 1
ATOM 782 C CA . VAL A 1 95 ? -4.141 -2.029 10.006 1.00 93.50 95 VAL A CA 1
ATOM 783 C C . VAL A 1 95 ? -4.830 -0.877 10.730 1.00 93.50 95 VAL A C 1
ATOM 785 O O . VAL A 1 95 ? -5.455 -1.091 11.768 1.00 93.50 95 VAL A O 1
ATOM 788 N N . ALA A 1 96 ? -4.746 0.339 10.185 1.00 93.50 96 ALA A N 1
ATOM 789 C CA . ALA A 1 96 ? -5.338 1.505 10.827 1.00 93.50 96 ALA A CA 1
ATOM 790 C C . ALA A 1 96 ? -6.877 1.413 10.900 1.00 93.50 96 ALA A C 1
ATOM 792 O O . ALA A 1 96 ? -7.525 1.741 11.895 1.00 93.50 96 ALA A O 1
ATOM 793 N N . LEU A 1 97 ? -7.481 0.897 9.836 1.00 92.06 97 LEU A N 1
ATOM 794 C CA . LEU A 1 97 ? -8.920 0.685 9.757 1.00 92.06 97 LEU A CA 1
ATOM 795 C C . LEU A 1 97 ? -9.413 -0.475 10.621 1.00 92.06 97 LEU A C 1
ATOM 797 O O . LEU A 1 97 ? -10.625 -0.621 10.746 1.00 92.06 97 LEU A O 1
ATOM 801 N N . ASP A 1 98 ? -8.505 -1.285 11.178 1.00 88.94 98 ASP A N 1
ATOM 802 C CA . ASP A 1 98 ? -8.831 -2.525 11.880 1.00 88.94 98 ASP A CA 1
ATOM 803 C C . ASP A 1 98 ? -9.820 -3.366 11.058 1.00 88.94 98 ASP A C 1
ATOM 805 O O . ASP A 1 98 ? -10.942 -3.627 11.481 1.00 88.94 98 ASP A O 1
ATOM 809 N N . MET A 1 99 ? -9.452 -3.714 9.818 1.00 82.06 99 MET A N 1
ATOM 810 C CA . MET A 1 99 ? -10.423 -4.161 8.805 1.00 82.06 99 MET A CA 1
ATOM 811 C C . MET A 1 99 ? -11.286 -5.378 9.186 1.00 82.06 99 MET A C 1
ATOM 813 O O . MET A 1 99 ? -12.347 -5.587 8.603 1.00 82.06 99 MET A O 1
ATOM 817 N N . TYR A 1 100 ? -10.875 -6.177 10.171 1.00 77.31 100 TYR A N 1
ATOM 818 C CA . TYR A 1 100 ? -11.676 -7.297 10.674 1.00 77.31 100 TYR A CA 1
ATOM 819 C C . TYR A 1 100 ? -12.596 -6.947 11.844 1.00 77.31 100 TYR A C 1
ATOM 821 O O . TYR A 1 100 ? -13.443 -7.756 12.234 1.00 77.31 100 TYR A O 1
ATOM 829 N N . ARG A 1 101 ? -12.459 -5.758 12.424 1.00 79.12 101 ARG A N 1
ATOM 830 C CA . ARG A 1 101 ? -13.294 -5.318 13.528 1.00 79.12 101 ARG A CA 1
ATOM 831 C C . ARG A 1 101 ? -14.651 -4.860 13.013 1.00 79.12 101 ARG A C 1
ATOM 833 O O . ARG A 1 101 ? -14.779 -3.974 12.172 1.00 79.12 101 ARG A O 1
ATOM 840 N N . VAL A 1 102 ? -15.698 -5.431 13.598 1.00 72.12 102 VAL A N 1
ATOM 841 C CA . VAL A 1 102 ? -17.069 -4.971 13.375 1.00 72.12 102 VAL A CA 1
ATOM 842 C C . VAL A 1 102 ? -17.267 -3.657 14.128 1.00 72.12 102 VAL A C 1
ATOM 844 O O . VAL A 1 102 ? -17.289 -3.624 15.360 1.00 72.12 102 VAL A O 1
ATOM 847 N N . HIS A 1 103 ? -17.402 -2.560 13.388 1.00 79.44 103 HIS A N 1
ATOM 848 C CA . HIS A 1 103 ? -17.789 -1.269 13.946 1.00 79.44 103 HIS A CA 1
ATOM 849 C C . HIS A 1 103 ? -19.315 -1.167 14.050 1.00 79.44 103 HIS A C 1
ATOM 851 O O . HIS A 1 103 ? -20.040 -1.543 13.132 1.00 79.44 103 HIS A O 1
ATOM 857 N N . ASP A 1 104 ? -19.809 -0.627 15.168 1.00 83.12 104 ASP A N 1
ATOM 858 C CA . ASP A 1 104 ? -21.218 -0.236 15.294 1.00 83.12 104 ASP A CA 1
ATOM 859 C C . ASP A 1 104 ? -21.550 0.865 14.277 1.00 83.12 104 ASP A C 1
ATOM 861 O O . ASP A 1 104 ? -20.721 1.734 14.006 1.00 83.12 104 ASP A O 1
ATOM 865 N N . VAL A 1 105 ? -22.790 0.901 13.782 1.00 84.44 105 VAL A N 1
ATOM 866 C CA . VAL A 1 105 ? -23.265 1.956 12.863 1.00 84.44 105 VAL A CA 1
ATOM 867 C C . VAL A 1 105 ? -23.018 3.353 13.445 1.00 84.44 105 VAL A C 1
ATOM 869 O O . VAL A 1 105 ? -22.697 4.298 12.728 1.00 84.44 105 VAL A O 1
ATOM 872 N N . GLY A 1 106 ? -23.095 3.483 14.770 1.00 85.50 106 GLY A N 1
ATOM 873 C CA . GLY A 1 106 ? -22.831 4.723 15.477 1.00 85.50 106 GLY A CA 1
ATOM 874 C C . GLY A 1 106 ? -21.397 5.242 15.397 1.00 85.50 106 GLY A C 1
ATOM 875 O O . GLY A 1 106 ? -21.196 6.432 15.621 1.00 85.50 106 GLY A O 1
ATOM 876 N N . TYR A 1 107 ? -20.416 4.397 15.074 1.00 87.31 107 TYR A N 1
ATOM 877 C CA . TYR A 1 107 ? -19.056 4.848 14.780 1.00 87.31 107 TYR A CA 1
ATOM 878 C C . TYR A 1 107 ? -19.056 5.745 13.535 1.00 87.31 107 TYR A C 1
ATOM 880 O O . TYR A 1 107 ? -18.546 6.859 13.567 1.00 87.31 107 TYR A O 1
ATOM 888 N N . TYR A 1 108 ? -19.738 5.317 12.473 1.00 89.56 108 TYR A N 1
ATOM 889 C CA . TYR A 1 108 ? -19.836 6.078 11.226 1.00 89.56 108 TYR A CA 1
ATOM 890 C C . TYR A 1 108 ? -20.741 7.311 11.341 1.00 89.56 108 TYR A C 1
ATOM 892 O O . TYR A 1 108 ? -20.629 8.236 10.542 1.00 89.56 108 TYR A O 1
ATOM 900 N N . ALA A 1 109 ? -21.613 7.358 12.350 1.00 85.44 109 ALA A N 1
ATOM 901 C CA . ALA A 1 109 ? -22.521 8.477 12.592 1.00 85.44 109 ALA A CA 1
ATOM 902 C C . ALA A 1 109 ? -21.870 9.694 13.290 1.00 85.44 109 ALA A C 1
ATOM 904 O O . ALA A 1 109 ? -22.578 10.660 13.555 1.00 85.44 109 ALA A O 1
ATOM 905 N N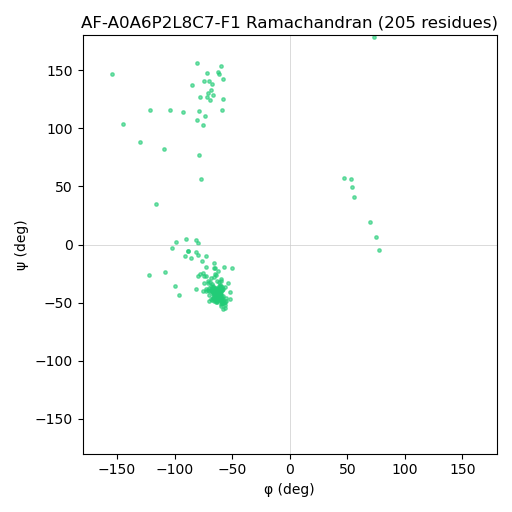 . GLU A 1 110 ? -20.563 9.667 13.599 1.00 72.38 110 GLU A N 1
ATOM 906 C CA . GLU A 1 110 ? -19.837 10.779 14.253 1.00 72.38 110 GLU A CA 1
ATOM 907 C C . GLU A 1 110 ? -20.524 11.223 15.568 1.00 72.38 110 GLU A C 1
ATOM 909 O O . GLU A 1 110 ? -20.779 12.400 15.822 1.00 72.38 110 GLU A O 1
ATOM 914 N N . LYS A 1 111 ? -20.839 10.244 16.436 1.00 65.06 111 LYS A N 1
ATOM 915 C CA . LYS A 1 111 ? -21.623 10.410 17.684 1.00 65.06 111 LYS A CA 1
ATOM 916 C C . LYS A 1 111 ? -21.159 11.549 18.612 1.00 65.06 111 LYS A C 1
ATOM 918 O O . LYS A 1 111 ? -21.935 11.971 19.465 1.00 65.06 111 LYS A O 1
ATOM 923 N N . GLN A 1 112 ? -19.920 12.026 18.487 1.00 60.38 112 GLN A N 1
ATOM 924 C CA . GLN A 1 112 ? -19.351 13.058 19.360 1.00 60.38 112 GLN A CA 1
ATOM 925 C C . GLN A 1 112 ? -19.777 14.494 19.006 1.00 60.38 112 GLN A C 1
ATOM 927 O O . GLN A 1 112 ? -19.525 15.402 19.797 1.00 60.38 112 GLN A O 1
ATOM 932 N N . VAL A 1 113 ? -20.453 14.721 17.871 1.00 61.56 113 VAL A N 1
ATOM 933 C CA . VAL A 1 113 ? -20.840 16.069 17.424 1.00 61.56 113 VAL A CA 1
ATOM 934 C C . VAL A 1 113 ? -22.368 16.180 17.266 1.00 61.56 113 VAL A C 1
ATOM 936 O O . VAL A 1 113 ? -22.960 15.522 16.405 1.00 61.56 113 VAL A O 1
ATOM 939 N N . PRO A 1 114 ? -23.052 17.033 18.057 1.00 55.31 114 PRO A N 1
ATOM 940 C CA . PRO A 1 114 ? -24.480 17.286 17.885 1.00 55.31 114 PRO A CA 1
ATOM 941 C C . PRO A 1 114 ? -24.778 17.817 16.473 1.00 55.31 114 PRO A C 1
ATOM 943 O O . PRO A 1 114 ? -24.218 18.834 16.071 1.00 55.31 114 PRO A O 1
ATOM 946 N N . LYS A 1 115 ? -25.696 17.161 15.745 1.00 65.31 115 LYS A N 1
ATOM 947 C CA . LYS A 1 115 ? -26.056 17.437 14.332 1.00 65.31 115 LYS A CA 1
ATOM 948 C C . LYS A 1 115 ? -24.990 17.073 13.283 1.00 65.31 115 LYS A C 1
ATOM 950 O O . LYS A 1 115 ? -25.074 17.571 12.158 1.00 65.31 115 LYS A O 1
ATOM 955 N N . ALA A 1 116 ? -24.020 16.216 13.601 1.00 67.50 116 ALA A N 1
ATOM 956 C CA . ALA A 1 116 ? -23.134 15.685 12.570 1.00 67.50 116 ALA A CA 1
ATOM 957 C C . ALA A 1 116 ? -23.913 14.956 11.469 1.00 67.50 116 ALA A C 1
ATOM 959 O O . ALA A 1 116 ? -24.899 14.266 11.721 1.00 67.50 116 ALA A O 1
ATOM 960 N N . SER A 1 117 ? -23.440 15.113 10.233 1.00 77.69 117 SER A N 1
ATOM 961 C CA . SER A 1 117 ? -23.956 14.377 9.071 1.00 77.69 117 SER A CA 1
ATOM 962 C C . SER A 1 117 ? -23.370 12.962 8.963 1.00 77.69 117 SER A C 1
ATOM 964 O O . SER A 1 117 ? -23.661 12.264 7.997 1.00 77.69 117 SER A O 1
ATOM 966 N N . GLY A 1 118 ? -22.553 12.551 9.941 1.00 87.38 118 GLY A N 1
ATOM 967 C CA . GLY A 1 118 ? -21.755 11.334 9.890 1.00 87.38 118 GLY A CA 1
ATOM 968 C C . GLY A 1 118 ? -20.562 11.447 8.941 1.00 87.38 118 GLY A C 1
ATOM 969 O O . GLY A 1 118 ? -20.341 12.468 8.277 1.00 87.38 118 GLY A O 1
ATOM 970 N N . LEU A 1 119 ? -19.788 10.368 8.874 1.00 92.00 119 LEU A N 1
ATOM 971 C CA . LEU A 1 119 ? -18.703 10.225 7.916 1.00 92.00 119 LEU A CA 1
ATOM 972 C C . LEU A 1 119 ? -19.237 10.267 6.481 1.00 92.00 119 LEU A C 1
ATOM 974 O O . LEU A 1 119 ? -20.348 9.831 6.181 1.00 92.00 119 LEU A O 1
ATOM 978 N N . ASP A 1 120 ? -18.427 10.817 5.583 1.00 92.81 120 ASP A N 1
ATOM 979 C CA . ASP A 1 120 ? -18.784 10.923 4.176 1.00 92.81 120 ASP A CA 1
ATOM 980 C C . ASP A 1 120 ? -18.745 9.549 3.492 1.00 92.81 120 ASP A C 1
ATOM 982 O O . ASP A 1 120 ? -17.744 8.843 3.544 1.00 92.81 120 ASP A O 1
ATOM 986 N N . VAL A 1 121 ? -19.833 9.156 2.828 1.00 94.12 121 VAL A N 1
ATOM 987 C CA . VAL A 1 121 ? -19.925 7.826 2.198 1.00 94.12 121 VAL A CA 1
ATOM 988 C C . VAL A 1 121 ? -18.868 7.642 1.105 1.00 94.12 121 VAL A C 1
ATOM 990 O O . VAL A 1 121 ? -18.298 6.560 0.976 1.00 94.12 121 VAL A O 1
ATOM 993 N N . GLY A 1 122 ? -18.572 8.695 0.337 1.00 96.69 122 GLY A N 1
ATOM 994 C CA . GLY A 1 122 ? -17.549 8.645 -0.704 1.00 96.69 122 GLY A CA 1
ATOM 995 C C . GLY 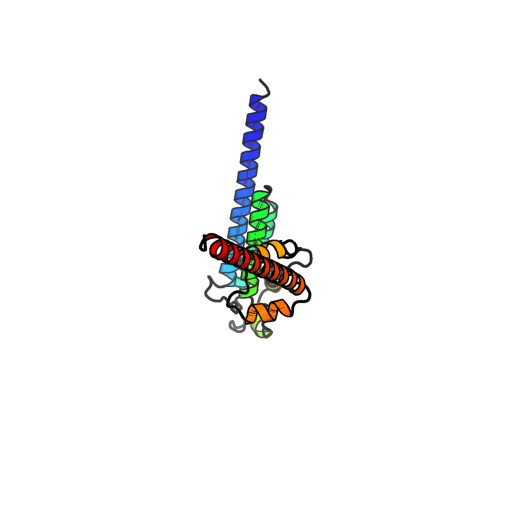A 1 122 ? -16.160 8.422 -0.116 1.00 96.69 122 GLY A C 1
ATOM 996 O O . GLY A 1 122 ? -15.408 7.588 -0.621 1.00 96.69 122 GLY A O 1
ATOM 997 N N . SER A 1 123 ? -15.835 9.101 0.988 1.00 97.12 123 SER A N 1
ATOM 998 C CA . SER A 1 123 ? -14.553 8.885 1.659 1.00 97.12 123 SER A CA 1
ATOM 999 C C . SER A 1 123 ? -14.423 7.485 2.252 1.00 97.12 123 SER A C 1
ATOM 1001 O O . SER A 1 123 ? -13.357 6.887 2.116 1.00 97.12 123 SER A O 1
ATOM 1003 N N . LEU A 1 124 ? -15.495 6.927 2.829 1.00 95.31 124 LEU A N 1
ATOM 1004 C CA . LEU A 1 124 ? -15.510 5.540 3.307 1.00 95.31 124 LEU A CA 1
ATOM 1005 C C . LEU A 1 124 ? -15.168 4.569 2.170 1.00 95.31 124 LEU A C 1
ATOM 1007 O O . LEU A 1 124 ? -14.263 3.751 2.319 1.00 95.31 124 LEU A O 1
ATOM 1011 N N . ILE A 1 125 ? -15.844 4.689 1.023 1.00 96.69 125 ILE A N 1
ATOM 1012 C CA . ILE A 1 125 ? -15.625 3.815 -0.141 1.00 96.69 125 ILE A CA 1
ATOM 1013 C C . ILE A 1 125 ? -14.181 3.915 -0.639 1.00 96.69 125 ILE A C 1
ATOM 1015 O O . ILE A 1 125 ? -13.545 2.891 -0.880 1.00 96.69 125 ILE A O 1
ATOM 1019 N N . VAL A 1 126 ? -13.649 5.133 -0.778 1.00 98.12 126 VAL A N 1
ATOM 1020 C CA . VAL A 1 126 ? -12.281 5.348 -1.270 1.00 98.12 126 VAL A CA 1
ATOM 1021 C C . VAL A 1 126 ? -11.251 4.757 -0.312 1.00 98.12 126 VAL A C 1
ATOM 1023 O O . VAL A 1 126 ? -10.351 4.047 -0.756 1.00 98.12 126 VAL A O 1
ATOM 1026 N N . VAL A 1 127 ? -11.379 5.026 0.989 1.00 97.19 127 VAL A N 1
ATOM 1027 C CA . VAL A 1 127 ? -10.402 4.598 1.999 1.00 97.19 127 VAL A CA 1
ATOM 1028 C C . VAL A 1 127 ? -10.445 3.081 2.197 1.00 97.19 127 VAL A C 1
ATOM 1030 O O . VAL A 1 127 ? -9.403 2.432 2.118 1.00 97.19 127 VAL A O 1
ATOM 1033 N N . TYR A 1 128 ? -11.632 2.489 2.376 1.00 95.75 128 TYR A N 1
ATOM 1034 C CA . TYR A 1 128 ? -11.762 1.033 2.506 1.00 95.75 128 TYR A CA 1
ATOM 1035 C C . TYR A 1 128 ? -11.390 0.302 1.212 1.00 95.75 128 TYR A C 1
ATOM 1037 O O . TYR A 1 128 ? -10.702 -0.719 1.255 1.00 95.75 128 TYR A O 1
ATOM 1045 N N . GLY A 1 129 ? -11.786 0.838 0.055 1.00 95.56 129 GLY A N 1
ATOM 1046 C CA . GLY A 1 129 ? -11.413 0.282 -1.244 1.00 95.56 129 GLY A CA 1
ATOM 1047 C C . GLY A 1 129 ? -9.905 0.337 -1.493 1.00 95.56 129 GLY A C 1
ATOM 1048 O O . GLY A 1 129 ? -9.337 -0.609 -2.029 1.00 95.56 129 GLY A O 1
ATOM 1049 N N . PHE A 1 130 ? -9.231 1.407 -1.059 1.00 96.69 130 PHE A N 1
ATOM 1050 C CA . PHE A 1 130 ? -7.773 1.492 -1.125 1.00 96.69 130 PHE A CA 1
ATOM 1051 C C . PHE A 1 130 ? -7.083 0.517 -0.167 1.00 96.69 130 PHE A C 1
ATOM 1053 O O . PHE A 1 130 ? -6.070 -0.053 -0.539 1.00 96.69 130 PHE A O 1
ATOM 1060 N N . ALA A 1 131 ? -7.610 0.301 1.039 1.00 95.62 131 ALA A N 1
ATOM 1061 C CA . ALA A 1 131 ? -7.018 -0.619 2.014 1.00 95.62 131 ALA A CA 1
ATOM 1062 C C . ALA A 1 131 ? -7.195 -2.105 1.652 1.00 95.62 131 ALA A C 1
ATOM 1064 O O . ALA A 1 131 ? -6.397 -2.947 2.062 1.00 95.62 131 ALA A O 1
ATOM 1065 N N . SER A 1 132 ? -8.246 -2.434 0.900 1.00 93.31 132 SER A N 1
ATOM 1066 C CA . SER A 1 132 ? -8.565 -3.806 0.487 1.00 93.31 132 SER A CA 1
ATOM 1067 C C . SER A 1 132 ? -7.583 -4.316 -0.566 1.00 93.31 132 SER A C 1
ATOM 1069 O O . SER A 1 132 ? -7.104 -3.531 -1.378 1.00 93.31 132 SER A O 1
ATOM 1071 N N . TRP A 1 133 ? -7.279 -5.616 -0.597 1.00 88.94 133 TRP A N 1
ATOM 1072 C CA . TRP A 1 133 ? -6.468 -6.180 -1.683 1.00 88.94 133 TRP A CA 1
ATOM 1073 C C . TRP A 1 133 ? -7.279 -6.207 -2.993 1.00 88.94 133 TRP A C 1
ATOM 1075 O O . TRP A 1 133 ? -8.419 -6.668 -2.955 1.00 88.94 133 TRP A O 1
ATOM 1085 N N . PRO A 1 134 ? -6.756 -5.712 -4.132 1.00 88.56 134 PRO A N 1
ATOM 1086 C CA . PRO A 1 134 ? -7.475 -5.779 -5.403 1.00 88.56 134 PRO A CA 1
ATOM 1087 C C . PRO A 1 134 ? -7.590 -7.220 -5.913 1.00 88.56 134 PRO A C 1
ATOM 1089 O O . PRO A 1 134 ? -6.590 -7.934 -5.966 1.00 88.56 134 PRO A O 1
ATOM 1092 N N . ASP A 1 135 ? -8.784 -7.628 -6.346 1.00 85.25 135 ASP A N 1
ATOM 1093 C CA . ASP A 1 135 ? -9.034 -8.989 -6.852 1.00 85.25 135 ASP A CA 1
ATOM 1094 C C . ASP A 1 135 ? -8.249 -9.312 -8.138 1.00 85.25 135 ASP A C 1
ATOM 1096 O O . ASP A 1 135 ? -7.957 -10.471 -8.429 1.00 85.25 135 ASP A O 1
ATOM 1100 N N . ASP A 1 136 ? -7.907 -8.289 -8.923 1.00 86.69 136 ASP A N 1
ATOM 1101 C CA . ASP A 1 136 ? -7.159 -8.395 -10.176 1.00 86.69 136 ASP A CA 1
ATOM 1102 C C . ASP A 1 136 ? -5.634 -8.330 -9.987 1.00 86.69 136 ASP A C 1
ATOM 1104 O O . ASP A 1 136 ? -4.885 -8.535 -10.950 1.00 86.69 136 ASP A O 1
ATOM 1108 N N . LYS A 1 137 ? -5.155 -8.071 -8.761 1.00 85.06 137 LYS A N 1
ATOM 1109 C CA . LYS A 1 137 ? -3.725 -7.978 -8.457 1.00 85.06 137 LYS A CA 1
ATOM 1110 C C . LYS A 1 137 ? -3.177 -9.326 -7.991 1.00 85.06 137 LYS A C 1
ATOM 1112 O O . LYS A 1 137 ? -3.503 -9.818 -6.912 1.00 85.06 137 LYS A O 1
ATOM 1117 N N . ASP A 1 138 ? -2.293 -9.895 -8.808 1.00 84.56 138 ASP A N 1
ATOM 1118 C CA . ASP A 1 138 ? -1.548 -11.112 -8.477 1.00 84.56 138 ASP A CA 1
ATOM 1119 C C . ASP A 1 138 ? -0.568 -10.857 -7.321 1.00 84.56 138 ASP A C 1
ATOM 1121 O O . ASP A 1 138 ? 0.230 -9.919 -7.371 1.00 84.56 138 ASP A O 1
ATOM 1125 N N . ASP A 1 139 ? -0.622 -11.703 -6.294 1.00 84.25 139 ASP A N 1
ATOM 1126 C CA . ASP A 1 139 ? 0.264 -11.629 -5.132 1.00 84.25 139 ASP A CA 1
ATOM 1127 C C . ASP A 1 139 ? 1.696 -12.010 -5.537 1.00 84.25 139 ASP A C 1
ATOM 1129 O O . ASP A 1 139 ? 1.953 -13.091 -6.071 1.00 84.25 139 ASP A O 1
ATOM 1133 N N . ILE A 1 140 ? 2.658 -11.124 -5.265 1.00 83.12 140 ILE A N 1
ATOM 1134 C CA . ILE A 1 140 ? 4.079 -11.338 -5.570 1.00 83.12 140 ILE A CA 1
ATOM 1135 C C . ILE A 1 140 ? 4.613 -12.585 -4.848 1.00 83.12 140 ILE A C 1
ATOM 1137 O O . ILE A 1 140 ? 5.470 -13.290 -5.392 1.00 83.12 140 ILE A O 1
ATOM 1141 N N . LEU A 1 141 ? 4.061 -12.934 -3.680 1.00 85.31 141 LEU A N 1
ATOM 1142 C CA . LEU A 1 141 ? 4.402 -14.164 -2.967 1.00 85.31 141 LEU A CA 1
ATOM 1143 C C . LEU A 1 141 ? 4.056 -15.424 -3.770 1.00 85.31 141 LEU A C 1
ATOM 1145 O O . LEU A 1 141 ? 4.703 -16.452 -3.579 1.00 85.31 141 LEU A O 1
ATOM 1149 N N . ASN A 1 142 ? 3.126 -15.366 -4.730 1.00 86.31 142 ASN A N 1
ATOM 1150 C CA . ASN A 1 142 ? 2.864 -16.494 -5.630 1.00 86.31 142 ASN A CA 1
ATOM 1151 C C . ASN A 1 142 ? 4.050 -16.811 -6.555 1.00 86.31 142 ASN A C 1
ATOM 1153 O O . ASN A 1 142 ? 4.130 -17.925 -7.071 1.00 86.31 142 ASN A O 1
ATOM 1157 N N . LYS A 1 143 ? 4.973 -15.860 -6.755 1.00 87.56 143 LYS A N 1
ATOM 1158 C CA . LYS A 1 143 ? 6.161 -15.993 -7.618 1.00 87.56 143 LYS A CA 1
ATOM 1159 C C . LYS A 1 143 ? 7.452 -16.243 -6.836 1.00 87.56 143 LYS A C 1
ATOM 1161 O O . LYS A 1 143 ? 8.504 -16.395 -7.453 1.00 87.56 143 LYS A O 1
ATOM 1166 N N . ALA A 1 144 ? 7.396 -16.257 -5.506 1.00 89.19 144 ALA A N 1
ATOM 1167 C CA . ALA A 1 144 ? 8.574 -16.446 -4.672 1.00 89.19 144 ALA A CA 1
ATOM 1168 C C . ALA A 1 144 ? 9.146 -17.869 -4.808 1.00 89.19 144 ALA A C 1
ATOM 1170 O O . ALA A 1 144 ? 8.411 -18.859 -4.800 1.00 89.19 144 ALA A O 1
ATOM 1171 N N . ASP A 1 145 ? 10.477 -17.977 -4.878 1.00 90.19 145 ASP A N 1
ATOM 1172 C CA . ASP A 1 145 ? 11.180 -19.263 -4.857 1.00 90.19 145 ASP A CA 1
ATOM 1173 C C . ASP A 1 145 ? 11.275 -19.805 -3.423 1.00 90.19 145 ASP A C 1
ATOM 1175 O O . ASP A 1 145 ? 12.306 -19.725 -2.751 1.00 90.19 145 ASP A O 1
ATOM 1179 N N . PHE A 1 146 ? 10.161 -20.349 -2.931 1.00 88.94 146 PHE A N 1
ATOM 1180 C CA . PHE A 1 146 ? 10.093 -20.925 -1.588 1.00 88.94 146 PHE A CA 1
ATOM 1181 C C . PHE A 1 146 ? 11.090 -22.073 -1.393 1.00 88.94 146 PHE A C 1
ATOM 1183 O O . PHE A 1 146 ? 11.670 -22.197 -0.316 1.00 88.94 146 PHE A O 1
ATOM 1190 N N . ALA A 1 147 ? 11.330 -22.890 -2.424 1.00 85.81 147 ALA A N 1
ATOM 1191 C CA . ALA A 1 147 ? 12.290 -23.987 -2.346 1.00 85.81 147 ALA A CA 1
ATOM 1192 C C . ALA A 1 147 ? 13.722 -23.460 -2.185 1.00 85.81 147 ALA A C 1
ATOM 1194 O O . ALA A 1 147 ? 14.452 -23.923 -1.308 1.00 85.81 147 ALA A O 1
ATOM 1195 N N . GLY A 1 148 ? 14.112 -22.454 -2.972 1.00 87.88 148 GLY A N 1
ATOM 1196 C CA . GLY A 1 148 ? 15.394 -21.770 -2.834 1.00 87.88 148 GLY A CA 1
ATOM 1197 C C . GLY A 1 148 ? 15.597 -21.157 -1.449 1.00 87.88 148 GLY A C 1
ATOM 1198 O O . GLY A 1 148 ? 16.653 -21.354 -0.844 1.00 87.88 148 GLY A O 1
ATOM 1199 N N . ILE A 1 149 ? 14.569 -20.496 -0.905 1.00 88.81 149 ILE A N 1
ATOM 1200 C CA . ILE A 1 149 ? 14.618 -19.896 0.437 1.00 88.81 149 ILE A CA 1
ATOM 1201 C C . ILE A 1 149 ? 14.885 -20.967 1.502 1.00 88.81 149 ILE A C 1
ATOM 1203 O O . ILE A 1 149 ? 15.843 -20.843 2.266 1.00 88.81 149 ILE A O 1
ATOM 1207 N N . VAL A 1 150 ? 14.099 -22.047 1.528 1.00 87.31 150 VAL A N 1
ATOM 1208 C CA . VAL A 1 150 ? 14.241 -23.104 2.548 1.00 87.31 150 VAL A CA 1
ATOM 1209 C C . VAL A 1 150 ? 15.544 -23.899 2.376 1.00 87.31 150 VAL A C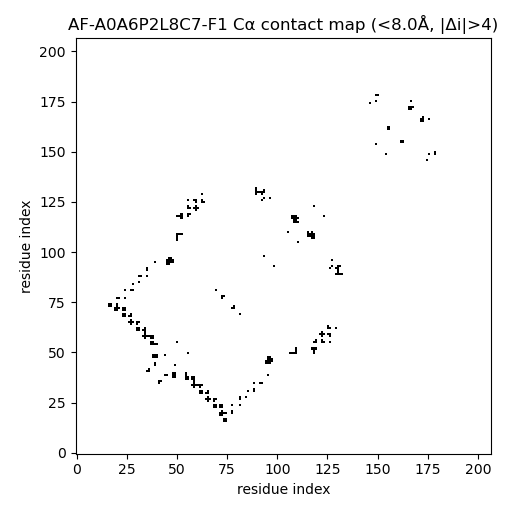 1
ATOM 1211 O O . VAL A 1 150 ? 16.122 -24.368 3.359 1.00 87.31 150 VAL A O 1
ATOM 1214 N N . ASN A 1 151 ? 16.054 -24.017 1.146 1.00 83.81 151 ASN A N 1
ATOM 1215 C CA . ASN A 1 151 ? 17.361 -24.620 0.883 1.00 83.81 151 ASN A CA 1
ATOM 1216 C C . ASN A 1 151 ? 18.520 -23.780 1.438 1.00 83.81 151 ASN A C 1
ATOM 1218 O O . ASN A 1 151 ? 19.525 -24.347 1.861 1.00 83.81 151 ASN A O 1
ATOM 1222 N N . SER A 1 152 ? 18.394 -22.450 1.433 1.00 85.38 152 SER A N 1
ATOM 1223 C CA . SER A 1 152 ? 19.469 -21.549 1.859 1.00 85.38 152 SER A CA 1
ATOM 1224 C C . SER A 1 152 ? 19.699 -21.552 3.375 1.00 85.38 152 SER A C 1
ATOM 1226 O O . SER A 1 152 ? 20.845 -21.524 3.821 1.00 85.38 152 SER A O 1
ATOM 1228 N N . HIS A 1 153 ? 18.631 -21.624 4.174 1.00 83.12 153 HIS A N 1
ATOM 1229 C CA . HIS A 1 153 ? 18.705 -21.707 5.631 1.00 83.12 153 HIS A CA 1
ATOM 1230 C C . HIS A 1 153 ? 17.458 -22.383 6.214 1.00 83.12 153 HIS A C 1
ATOM 1232 O O . HIS A 1 153 ? 16.345 -22.212 5.715 1.00 83.12 153 HIS A O 1
ATOM 1238 N N . ASP A 1 154 ? 17.612 -23.127 7.316 1.00 82.25 154 ASP A N 1
ATOM 1239 C CA . ASP A 1 154 ? 16.457 -23.718 7.997 1.00 82.25 154 ASP A CA 1
ATOM 1240 C C . ASP A 1 154 ? 15.680 -22.670 8.800 1.00 82.25 154 ASP A C 1
ATOM 1242 O O . ASP A 1 154 ? 16.063 -22.302 9.910 1.00 82.25 154 ASP A O 1
ATOM 1246 N N . ILE A 1 155 ? 14.549 -22.224 8.256 1.00 86.69 155 ILE A N 1
ATOM 1247 C CA . ILE A 1 155 ? 13.648 -21.276 8.927 1.00 86.69 155 ILE A CA 1
ATOM 1248 C C . ILE A 1 155 ? 12.982 -21.842 10.190 1.00 86.69 155 ILE A C 1
ATOM 1250 O O . ILE A 1 155 ? 12.432 -21.080 10.980 1.00 86.69 155 ILE A O 1
ATOM 1254 N N . ARG A 1 156 ? 13.004 -23.166 10.388 1.00 86.75 156 ARG A N 1
ATOM 1255 C CA . ARG A 1 156 ? 12.337 -23.847 11.510 1.00 86.75 156 ARG A CA 1
ATOM 1256 C C . ARG A 1 156 ? 13.194 -23.902 12.772 1.00 86.75 156 ARG A C 1
ATOM 1258 O O . ARG A 1 156 ? 12.698 -24.277 13.835 1.00 86.75 156 ARG A O 1
ATOM 1265 N N . GLN A 1 157 ? 14.484 -23.575 12.678 1.00 84.06 157 GLN A N 1
ATOM 1266 C CA . GLN A 1 157 ? 15.431 -23.807 13.765 1.00 84.06 157 GLN A CA 1
ATOM 1267 C C . GLN A 1 157 ? 15.001 -23.084 15.054 1.00 84.06 157 GLN A C 1
ATOM 1269 O O . GLN A 1 157 ? 14.945 -21.860 15.115 1.00 84.06 157 GLN A O 1
ATOM 1274 N N . GLY A 1 158 ? 14.688 -23.860 16.099 1.00 82.88 158 GLY A N 1
ATOM 1275 C CA . GLY A 1 158 ? 14.261 -23.347 17.407 1.00 82.88 158 GLY A CA 1
ATOM 1276 C C . GLY A 1 158 ? 12.803 -22.873 17.494 1.00 82.88 158 GLY A C 1
ATOM 1277 O O . GLY A 1 158 ? 12.349 -22.556 18.591 1.00 82.88 158 GLY A O 1
ATOM 1278 N N . ASN A 1 159 ? 12.046 -22.867 16.390 1.00 89.69 159 ASN A N 1
ATOM 1279 C CA . ASN A 1 159 ? 10.657 -22.406 16.358 1.00 89.69 159 ASN A CA 1
ATOM 1280 C C . ASN A 1 159 ? 9.677 -23.573 16.158 1.00 89.69 159 ASN A C 1
ATOM 1282 O O . ASN A 1 159 ? 9.195 -23.830 15.057 1.00 89.69 159 ASN A O 1
ATOM 1286 N N . ILE A 1 160 ? 9.362 -24.266 17.257 1.00 88.44 160 ILE A N 1
ATOM 1287 C CA . ILE A 1 160 ? 8.500 -25.462 17.260 1.00 88.44 160 ILE A CA 1
ATOM 1288 C C . ILE A 1 160 ? 7.104 -25.158 16.693 1.00 88.44 160 ILE A C 1
ATOM 1290 O O . ILE A 1 160 ? 6.557 -25.967 15.946 1.00 88.44 160 ILE A O 1
ATOM 1294 N N . GLY A 1 161 ? 6.538 -23.991 17.016 1.00 90.94 161 GLY A N 1
ATOM 1295 C CA . GLY A 1 161 ? 5.216 -23.593 16.525 1.00 90.94 161 GLY A CA 1
ATOM 1296 C C . GLY A 1 161 ? 5.195 -23.398 15.009 1.00 90.94 161 GLY A C 1
ATOM 1297 O O . GLY A 1 161 ? 4.284 -23.882 14.339 1.00 90.94 161 GLY A O 1
ATOM 1298 N N . LEU A 1 162 ? 6.230 -22.756 14.458 1.00 88.94 162 LEU A N 1
ATOM 1299 C CA . LEU A 1 162 ? 6.377 -22.604 13.011 1.00 88.94 162 LEU A CA 1
ATOM 1300 C C . LEU A 1 162 ? 6.528 -23.962 12.318 1.00 88.94 162 LEU A C 1
ATOM 1302 O O . LEU A 1 162 ? 5.888 -24.186 11.295 1.00 88.94 162 LEU A O 1
ATOM 1306 N N . THR A 1 163 ? 7.314 -24.880 12.886 1.00 88.50 163 THR A N 1
ATOM 1307 C CA . THR A 1 163 ? 7.462 -26.243 12.356 1.00 88.50 163 THR A CA 1
ATOM 1308 C C . THR A 1 163 ? 6.115 -26.947 12.243 1.00 88.50 163 THR A C 1
ATOM 1310 O O . THR A 1 163 ? 5.732 -27.361 11.152 1.00 88.50 163 THR A O 1
ATOM 1313 N N . GLN A 1 164 ? 5.363 -27.007 13.346 1.00 89.62 164 GLN A N 1
ATOM 1314 C CA . GLN A 1 164 ? 4.059 -27.675 13.378 1.00 89.62 164 GLN A CA 1
ATOM 1315 C C . GLN A 1 164 ? 3.073 -27.056 12.383 1.00 89.62 164 GLN A C 1
ATOM 1317 O O . GLN A 1 164 ? 2.334 -27.773 11.713 1.00 89.62 164 GLN A O 1
ATOM 1322 N N . TYR A 1 165 ? 3.072 -25.728 12.263 1.00 90.75 165 TYR A N 1
ATOM 1323 C CA . TYR A 1 165 ? 2.197 -25.030 11.328 1.00 90.75 165 TYR A CA 1
ATOM 1324 C C . TYR A 1 165 ? 2.548 -25.328 9.861 1.00 90.75 165 TYR A C 1
ATOM 1326 O O . TYR A 1 165 ? 1.661 -25.575 9.043 1.00 90.75 165 TYR A O 1
ATOM 1334 N N . LEU A 1 166 ? 3.840 -25.345 9.517 1.00 90.12 166 LEU A N 1
ATOM 1335 C CA . LEU A 1 166 ? 4.300 -25.632 8.154 1.00 90.12 166 LEU A CA 1
ATOM 1336 C C . LEU A 1 166 ? 4.040 -27.088 7.747 1.00 90.12 166 LEU A C 1
ATOM 1338 O O . LEU A 1 166 ? 3.676 -27.337 6.599 1.00 90.12 166 LEU A O 1
ATOM 1342 N N . GLU A 1 167 ? 4.165 -28.035 8.678 1.00 86.19 167 GLU A N 1
ATOM 1343 C CA . GLU A 1 167 ? 3.870 -29.457 8.450 1.00 86.19 167 GLU A CA 1
ATOM 1344 C C . GLU A 1 167 ? 2.385 -29.724 8.169 1.00 86.19 167 GLU A C 1
ATOM 1346 O O . GLU A 1 167 ? 2.050 -30.654 7.437 1.00 86.19 167 GLU A O 1
ATOM 1351 N N . GLN A 1 168 ? 1.487 -28.888 8.697 1.00 90.50 168 GLN A N 1
ATOM 1352 C CA . GLN A 1 168 ? 0.050 -28.966 8.413 1.00 90.50 168 GLN A CA 1
ATOM 1353 C C . GLN A 1 168 ? -0.317 -28.407 7.029 1.00 90.50 168 GLN A C 1
ATOM 1355 O O . GLN A 1 168 ? -1.423 -28.641 6.537 1.00 90.50 168 GLN A O 1
ATOM 1360 N N . SER A 1 169 ? 0.586 -27.668 6.377 1.00 88.81 169 SER A N 1
ATOM 1361 C CA . SER A 1 169 ? 0.308 -27.047 5.085 1.00 88.81 169 SER A CA 1
ATOM 1362 C C . SER A 1 169 ? 0.409 -28.050 3.937 1.00 88.81 169 SER A C 1
ATOM 1364 O O . SER A 1 169 ? 1.501 -28.475 3.567 1.00 88.81 169 SER A O 1
ATOM 1366 N N . THR A 1 170 ? -0.708 -28.333 3.263 1.00 89.12 170 THR A N 1
ATOM 1367 C CA . THR A 1 170 ? -0.715 -29.185 2.058 1.00 89.12 170 THR A CA 1
ATOM 1368 C C . THR A 1 170 ? 0.162 -28.626 0.932 1.00 89.12 170 THR A C 1
ATOM 1370 O O . THR A 1 170 ? 0.736 -29.390 0.161 1.00 89.12 170 THR A O 1
ATOM 1373 N N . LYS A 1 171 ? 0.290 -27.294 0.838 1.00 87.12 171 LYS A N 1
ATOM 1374 C CA . LYS A 1 171 ? 1.086 -26.625 -0.203 1.00 87.12 171 LYS A CA 1
ATOM 1375 C C . LYS A 1 171 ? 2.589 -26.727 0.064 1.00 87.12 171 LYS A C 1
ATOM 1377 O O . LYS A 1 171 ? 3.355 -26.900 -0.878 1.00 87.12 171 LYS A O 1
ATOM 1382 N N . PHE A 1 172 ? 3.008 -26.587 1.322 1.00 87.81 172 PHE A N 1
ATOM 1383 C CA . PHE A 1 172 ? 4.421 -26.397 1.657 1.00 87.81 172 PHE A CA 1
ATOM 1384 C C . PHE A 1 172 ? 5.080 -27.603 2.331 1.00 87.81 172 PHE A C 1
ATOM 1386 O O . PHE A 1 172 ? 6.290 -27.761 2.182 1.00 87.81 172 PHE A O 1
ATOM 1393 N N . ALA A 1 173 ? 4.327 -28.489 2.992 1.00 87.56 173 ALA A N 1
ATOM 1394 C CA . ALA A 1 173 ? 4.881 -29.679 3.644 1.00 87.56 173 ALA A CA 1
ATOM 1395 C C . ALA A 1 173 ? 5.776 -30.542 2.725 1.00 87.56 173 ALA A C 1
ATOM 1397 O O . ALA A 1 173 ? 6.853 -30.934 3.181 1.00 87.56 173 ALA A O 1
ATOM 1398 N N . PRO A 1 174 ? 5.442 -30.776 1.433 1.00 90.31 174 PRO A N 1
ATOM 1399 C CA . PRO A 1 174 ? 6.306 -31.561 0.546 1.00 90.31 174 PRO A CA 1
ATOM 1400 C C . PRO A 1 174 ? 7.702 -30.954 0.334 1.00 90.31 174 PRO A C 1
ATOM 1402 O O . PRO A 1 174 ? 8.675 -31.688 0.186 1.00 90.31 174 PRO A O 1
ATOM 1405 N N . ILE A 1 175 ? 7.821 -29.619 0.349 1.00 88.88 175 ILE A N 1
ATOM 1406 C CA . ILE A 1 175 ? 9.110 -28.924 0.183 1.00 88.88 175 ILE A CA 1
ATOM 1407 C C . ILE A 1 175 ? 10.019 -29.226 1.377 1.00 88.88 175 ILE A C 1
ATOM 1409 O O . ILE A 1 175 ? 11.189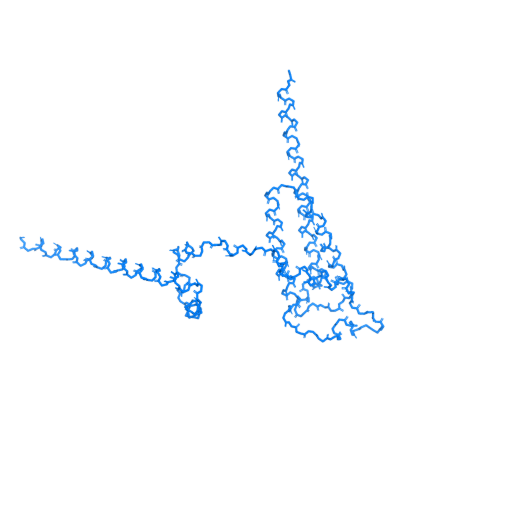 -29.555 1.201 1.00 88.88 175 ILE A O 1
ATOM 1413 N N . PHE A 1 176 ? 9.474 -29.149 2.594 1.00 86.94 176 PHE A N 1
ATOM 1414 C CA . PHE A 1 176 ? 10.237 -29.406 3.815 1.00 86.94 176 PHE A CA 1
ATOM 1415 C C . PHE A 1 176 ? 10.633 -30.879 3.948 1.00 86.94 176 PHE A C 1
ATOM 1417 O O . PHE A 1 176 ? 11.777 -31.158 4.291 1.00 86.94 176 PHE A O 1
ATOM 1424 N N . GLN A 1 177 ? 9.739 -31.809 3.596 1.00 87.44 177 GLN A N 1
ATOM 1425 C CA . GLN A 1 177 ? 10.038 -33.247 3.606 1.00 87.44 177 GLN A CA 1
ATOM 1426 C C . GLN A 1 177 ? 11.212 -33.593 2.681 1.00 87.44 177 GLN A C 1
ATOM 1428 O O . GLN A 1 177 ? 12.160 -34.245 3.114 1.00 87.44 177 GLN A O 1
ATOM 1433 N N . ALA A 1 178 ? 11.204 -33.084 1.444 1.00 87.88 178 ALA A N 1
ATOM 1434 C CA . ALA A 1 178 ? 12.292 -33.311 0.492 1.00 87.88 178 ALA A CA 1
ATOM 1435 C C . ALA A 1 178 ? 13.645 -32.772 1.000 1.00 87.88 178 ALA A C 1
ATOM 1437 O O . ALA A 1 178 ? 14.697 -33.374 0.776 1.00 87.88 178 ALA A O 1
ATOM 1438 N N . ILE A 1 179 ? 13.630 -31.640 1.707 1.00 86.50 179 ILE A N 1
ATOM 1439 C CA . ILE A 1 179 ? 14.836 -31.033 2.283 1.00 86.50 179 ILE A CA 1
ATOM 1440 C C . ILE A 1 179 ? 15.343 -31.836 3.485 1.00 86.50 179 ILE A C 1
ATOM 1442 O O . ILE A 1 179 ? 16.554 -32.025 3.626 1.00 86.50 179 ILE A O 1
ATOM 1446 N N . ASP A 1 180 ? 14.445 -32.338 4.329 1.00 87.56 180 ASP A N 1
ATOM 1447 C CA . ASP A 1 180 ? 14.800 -33.174 5.479 1.00 87.56 180 ASP A CA 1
ATOM 1448 C C . ASP A 1 180 ? 15.405 -34.510 5.046 1.00 87.56 180 ASP A C 1
ATOM 1450 O O . ASP A 1 180 ? 16.433 -34.925 5.587 1.00 87.56 180 ASP A O 1
ATOM 1454 N N . GLU A 1 181 ? 14.826 -35.148 4.028 1.00 88.94 181 GLU A N 1
ATOM 1455 C CA . GLU A 1 181 ? 15.380 -36.356 3.411 1.00 88.94 181 GLU A CA 1
ATOM 1456 C C . GLU A 1 181 ? 16.786 -36.101 2.871 1.00 88.94 181 GLU A C 1
ATOM 1458 O O . GLU A 1 181 ? 17.722 -36.838 3.189 1.00 88.94 181 GLU A O 1
ATOM 1463 N N . ARG A 1 182 ? 16.972 -35.004 2.131 1.00 87.12 182 ARG A N 1
ATOM 1464 C CA . ARG A 1 182 ? 18.282 -34.629 1.600 1.00 87.12 182 ARG A CA 1
ATOM 1465 C C . ARG A 1 182 ? 19.312 -34.423 2.712 1.00 87.12 182 ARG A C 1
ATOM 1467 O O . ARG A 1 182 ? 20.371 -35.047 2.682 1.00 87.12 182 ARG A O 1
ATOM 1474 N N . ARG A 1 183 ? 19.003 -33.613 3.728 1.00 85.31 183 ARG A N 1
ATOM 1475 C CA . ARG A 1 183 ? 19.921 -33.371 4.856 1.00 85.31 183 ARG A CA 1
ATOM 1476 C C . ARG A 1 183 ? 20.243 -34.653 5.611 1.00 85.31 183 ARG A C 1
ATOM 1478 O O . ARG A 1 183 ? 21.380 -34.845 6.032 1.00 85.31 183 ARG A O 1
ATOM 1485 N N . ARG A 1 184 ? 19.265 -35.549 5.762 1.00 88.38 184 ARG A N 1
ATOM 1486 C CA . ARG A 1 184 ? 19.484 -36.867 6.358 1.00 88.38 184 ARG A CA 1
ATOM 1487 C C . ARG A 1 184 ? 20.477 -37.688 5.538 1.00 88.38 184 ARG A C 1
ATOM 1489 O O . ARG A 1 184 ? 21.427 -38.202 6.120 1.00 88.38 184 ARG A O 1
ATOM 1496 N N . THR A 1 185 ? 20.309 -37.756 4.217 1.00 92.25 185 THR A N 1
ATOM 1497 C CA . THR A 1 185 ? 21.250 -38.479 3.344 1.00 92.25 185 THR A CA 1
ATOM 1498 C C . THR A 1 185 ? 22.658 -37.880 3.376 1.00 92.25 185 THR A C 1
ATOM 1500 O O . THR A 1 185 ? 23.633 -38.622 3.452 1.00 92.25 185 THR A O 1
ATOM 1503 N N . GLU A 1 186 ? 22.785 -36.549 3.407 1.00 90.31 186 GLU A N 1
ATOM 1504 C CA . GLU A 1 186 ? 24.076 -35.854 3.514 1.00 90.31 186 GLU A CA 1
ATOM 1505 C C . GLU A 1 186 ? 24.764 -36.136 4.863 1.00 90.31 186 GLU A C 1
ATOM 1507 O O . GLU A 1 186 ? 25.968 -36.389 4.912 1.00 90.31 186 GLU A O 1
ATOM 1512 N N . LEU A 1 187 ? 24.004 -36.161 5.964 1.00 89.31 187 LEU A N 1
ATOM 1513 C CA . LEU A 1 187 ? 24.519 -36.522 7.288 1.00 89.31 187 LEU A CA 1
ATOM 1514 C C . LEU A 1 187 ? 24.943 -37.993 7.368 1.00 89.31 187 LEU A C 1
ATOM 1516 O O . LEU A 1 187 ? 25.957 -38.301 7.995 1.00 89.31 187 LEU A O 1
ATOM 1520 N N . GLU A 1 188 ? 24.174 -38.900 6.768 1.00 92.75 188 GLU A N 1
ATOM 1521 C CA . GLU A 1 188 ? 24.502 -40.327 6.702 1.00 92.75 188 GLU A CA 1
ATOM 1522 C C . GLU A 1 188 ? 25.773 -40.562 5.863 1.00 92.75 188 GLU A C 1
ATOM 1524 O O . GLU A 1 188 ? 26.667 -41.281 6.314 1.00 92.75 188 GLU A O 1
ATOM 1529 N N . ALA A 1 189 ? 25.923 -39.877 4.723 1.00 91.38 189 ALA A N 1
ATOM 1530 C CA . ALA A 1 189 ? 27.136 -39.914 3.903 1.00 91.38 189 ALA A CA 1
ATOM 1531 C C . ALA A 1 189 ? 28.367 -39.372 4.654 1.00 91.38 189 ALA A C 1
ATOM 1533 O O . ALA A 1 189 ? 29.399 -40.040 4.718 1.00 91.38 189 ALA A O 1
ATOM 1534 N N . ALA A 1 190 ? 28.241 -38.215 5.314 1.00 89.94 190 ALA A N 1
ATOM 1535 C CA . ALA A 1 190 ? 29.332 -37.618 6.087 1.00 89.94 190 ALA A CA 1
ATOM 1536 C C . ALA A 1 190 ? 29.772 -38.487 7.282 1.00 89.94 190 ALA A C 1
ATOM 1538 O O . ALA A 1 190 ? 30.943 -38.476 7.668 1.00 89.94 190 ALA A O 1
ATOM 1539 N N . ARG A 1 191 ? 28.847 -39.244 7.891 1.00 90.81 191 ARG A N 1
ATOM 1540 C CA . ARG A 1 191 ? 29.178 -40.231 8.933 1.00 90.81 191 ARG A CA 1
ATOM 1541 C C . ARG A 1 191 ? 29.963 -41.406 8.349 1.00 90.81 191 ARG A C 1
ATOM 1543 O O . ARG A 1 191 ? 31.013 -41.737 8.889 1.00 90.81 191 ARG A O 1
ATOM 1550 N N . ALA A 1 192 ? 29.516 -41.960 7.222 1.00 89.38 192 ALA A N 1
ATOM 1551 C CA . ALA A 1 192 ? 30.197 -43.072 6.560 1.00 89.38 192 ALA A CA 1
ATOM 1552 C C . ALA A 1 192 ? 31.636 -42.720 6.130 1.00 89.38 192 ALA A C 1
ATOM 1554 O O . ALA A 1 192 ? 32.546 -43.530 6.308 1.00 89.38 192 ALA A O 1
ATOM 1555 N N . GLU A 1 193 ? 31.867 -41.506 5.621 1.00 89.31 193 GLU A N 1
ATOM 1556 C CA . GLU A 1 193 ? 33.212 -41.023 5.270 1.00 89.31 193 GLU A CA 1
ATOM 1557 C C . GLU A 1 193 ? 34.136 -40.916 6.493 1.00 89.31 193 GLU A C 1
ATOM 1559 O O . GLU A 1 193 ? 35.304 -41.308 6.431 1.00 89.31 193 GLU A O 1
ATOM 1564 N N . ARG A 1 194 ? 33.618 -40.429 7.631 1.00 86.44 194 ARG A N 1
ATOM 1565 C CA . ARG A 1 194 ? 34.384 -40.363 8.888 1.00 86.44 194 ARG A CA 1
ATOM 1566 C C . ARG A 1 194 ? 34.765 -41.750 9.399 1.00 86.44 194 ARG A C 1
ATOM 1568 O O . ARG A 1 194 ? 35.903 -41.939 9.832 1.00 86.44 194 ARG A O 1
ATOM 1575 N N . ASP A 1 195 ? 33.851 -42.711 9.312 1.00 87.50 195 ASP A N 1
ATOM 1576 C CA . ASP A 1 195 ? 34.095 -44.083 9.761 1.00 87.50 195 ASP A CA 1
ATOM 1577 C C . ASP A 1 195 ? 35.144 -44.786 8.875 1.00 87.50 195 ASP A C 1
ATOM 1579 O O . ASP A 1 195 ? 36.050 -45.446 9.390 1.00 87.50 195 ASP A O 1
ATOM 1583 N N . GLN A 1 196 ? 35.105 -44.573 7.551 1.00 81.06 196 GLN A N 1
ATOM 1584 C CA . GLN A 1 196 ? 36.131 -45.068 6.619 1.00 81.06 196 GLN A CA 1
ATOM 1585 C C . GLN A 1 196 ? 37.510 -44.438 6.876 1.00 81.06 196 GLN A C 1
ATOM 1587 O O . GLN A 1 196 ? 38.522 -45.145 6.897 1.00 81.06 196 GLN A O 1
ATOM 1592 N N . ALA A 1 197 ? 37.564 -43.127 7.130 1.00 77.56 197 ALA A N 1
ATOM 1593 C CA . ALA A 1 197 ? 38.809 -42.440 7.465 1.00 77.56 197 ALA A CA 1
ATOM 1594 C C . ALA A 1 197 ? 39.423 -42.978 8.773 1.00 77.56 197 ALA A C 1
ATOM 1596 O O . ALA A 1 197 ? 40.627 -43.245 8.820 1.00 77.56 197 ALA A O 1
ATOM 1597 N N . SER A 1 198 ? 38.607 -43.233 9.804 1.00 74.81 198 SER A N 1
ATOM 1598 C CA . SER A 1 198 ? 39.078 -43.773 11.090 1.00 74.81 198 SER A CA 1
ATOM 1599 C C . SER A 1 198 ? 39.566 -45.229 11.010 1.00 74.81 198 SER A C 1
ATOM 1601 O O . SER A 1 198 ? 40.491 -45.606 11.737 1.00 74.81 198 SER A O 1
ATOM 1603 N N . ALA A 1 199 ? 38.980 -46.052 10.135 1.00 73.31 199 ALA A N 1
ATOM 1604 C CA . ALA A 1 199 ? 39.433 -47.425 9.895 1.00 73.31 199 ALA A CA 1
ATOM 1605 C C . ALA A 1 199 ? 40.779 -47.479 9.144 1.00 73.31 199 ALA A C 1
ATOM 1607 O O . ALA A 1 199 ? 41.600 -48.362 9.387 1.00 73.31 199 ALA A O 1
ATOM 1608 N N . SER A 1 200 ? 41.042 -46.513 8.258 1.00 70.00 200 SER A N 1
ATOM 1609 C CA . SER A 1 200 ? 42.303 -46.449 7.508 1.00 70.00 200 SER A CA 1
ATOM 1610 C C . SER A 1 200 ? 43.501 -45.985 8.354 1.00 70.00 200 SER A C 1
ATOM 1612 O O . SER A 1 200 ? 44.607 -46.492 8.170 1.00 70.00 200 SER A O 1
ATOM 1614 N N . SER A 1 201 ? 43.293 -45.101 9.341 1.00 65.06 201 SER A N 1
ATOM 1615 C CA . SER A 1 201 ? 44.367 -44.620 10.229 1.00 65.06 201 SER A CA 1
ATOM 1616 C C . SER A 1 201 ? 44.795 -45.644 11.286 1.00 65.06 201 SER A C 1
ATOM 1618 O O . SER A 1 201 ? 45.913 -45.583 11.792 1.00 65.06 201 SER A O 1
ATOM 1620 N N . THR A 1 202 ? 43.914 -46.582 11.644 1.00 63.03 202 THR A N 1
ATOM 1621 C CA . THR A 1 202 ? 44.221 -47.672 12.586 1.00 63.03 202 THR A CA 1
ATOM 1622 C C . THR A 1 202 ? 44.998 -48.810 11.920 1.00 63.03 202 THR A C 1
ATOM 1624 O O . THR A 1 202 ? 45.806 -49.451 12.585 1.00 63.03 202 THR A O 1
ATOM 1627 N N . ALA A 1 203 ? 44.844 -49.007 10.605 1.00 60.00 203 ALA A N 1
ATOM 1628 C CA . ALA A 1 203 ? 45.585 -50.012 9.837 1.00 60.00 203 ALA A CA 1
ATOM 1629 C C . ALA A 1 203 ? 47.037 -49.604 9.497 1.00 60.00 203 ALA A C 1
ATOM 1631 O O . ALA A 1 203 ? 47.886 -50.471 9.316 1.00 60.00 203 ALA A O 1
ATOM 1632 N N . SER A 1 204 ? 47.354 -48.304 9.434 1.00 59.19 204 SER A N 1
ATOM 1633 C CA . SER A 1 204 ? 48.709 -47.804 9.131 1.00 59.19 204 SER A CA 1
ATOM 1634 C C . SER A 1 204 ? 49.623 -47.638 10.356 1.00 59.19 204 SER A C 1
ATOM 1636 O O . SER A 1 204 ? 50.785 -47.281 10.196 1.00 59.19 204 SER A O 1
ATOM 1638 N N . GLY A 1 205 ? 49.109 -47.845 11.575 1.00 54.72 205 GLY A N 1
ATOM 1639 C CA . GLY A 1 205 ? 49.853 -47.683 12.835 1.00 54.72 205 GLY A CA 1
ATOM 1640 C C . GLY A 1 205 ? 50.402 -48.982 13.439 1.00 54.72 205 GLY A C 1
ATOM 1641 O O . GLY A 1 205 ? 50.963 -48.947 14.530 1.00 54.72 205 GLY A O 1
ATOM 1642 N N . SER A 1 206 ? 50.217 -50.124 12.771 1.00 54.28 206 SER A N 1
ATOM 1643 C CA . SER A 1 206 ? 50.611 -51.457 13.254 1.00 54.28 206 SER A CA 1
ATOM 1644 C C . SER A 1 206 ? 51.692 -52.123 12.389 1.00 54.28 206 SER A C 1
ATOM 1646 O O . SER A 1 206 ? 51.655 -53.336 12.184 1.00 54.28 206 SER A O 1
ATOM 1648 N N . SER A 1 207 ? 52.632 -51.348 11.841 1.00 51.78 207 SER A N 1
ATOM 1649 C CA . SER A 1 207 ? 53.813 -51.849 11.114 1.00 51.78 207 SER A CA 1
ATOM 1650 C C . SER A 1 207 ? 55.100 -51.312 11.717 1.00 51.78 207 SER A C 1
ATOM 1652 O O . SER A 1 207 ? 55.118 -50.111 12.063 1.00 51.78 207 SER A O 1
#

Secondary structure (DSSP, 8-state):
--HHHHHHHHHHHHHHHHHHHHHHHHHHHHHHHHHHHHHHTTTT--SSPP--HHHHHHHHHHHHHHHHHHHT--SHHHHHHHHHHHHHHHHHHHHHTTTTS---HHHHTTTTSTT---S-HHHHHHHHHHHSPPTTS--GGGG--HHHHHHHS-TTTT-HHHHHHHHT-TTTHHHHHHHHHHHHHHHHHHHHHHHHHHHHHHHTT--

pLDDT: mean 87.92, std 10.35, range [50.16, 98.75]